Protein AF-A0A6M3IR85-F1 (afdb_monomer)

Solvent-accessible surface area (backbone atoms only — not comparable to full-atom values): 17129 Å² total; per-residue (Å²): 136,86,81,85,74,81,80,77,78,75,73,87,73,83,78,82,83,70,66,69,39,83,74,56,96,82,48,71,86,61,43,73,30,36,31,24,48,46,28,50,51,53,50,52,50,49,52,70,70,40,62,71,34,22,49,59,31,38,28,27,43,43,70,91,71,37,33,31,52,37,66,46,73,52,41,60,48,64,38,68,85,43,72,41,78,75,46,58,94,58,56,89,77,48,56,64,42,23,38,35,35,42,34,34,91,51,72,63,65,86,48,72,64,41,47,71,70,56,42,69,83,36,43,30,36,34,35,38,26,87,88,42,75,38,36,40,32,53,43,74,36,95,89,68,45,32,32,58,37,52,34,46,80,42,79,38,85,87,63,92,63,69,71,68,68,50,56,52,55,52,60,76,62,60,74,80,86,81,78,77,89,82,69,93,69,89,75,77,82,88,78,95,77,90,79,85,82,83,86,80,89,82,83,84,83,86,89,80,90,74,71,76,62,56,60,58,54,52,53,57,52,56,58,53,54,53,54,54,55,60,62,56,71,70,60,73,80,74,94,75,82,77,96,72,80,88,76,78,79,60,78,69,64,58,59,56,55,38,50,77,71,73,48,81,85,78,84,79,80,130

Sequence (270 aa):
MYTYIPISIEENVWSTDVDVVESCGKGPKNVIVLIDPIAREKIDLLMEKYKNKEWLAYLIGEKDNLTIKDIVIPKQETTGASVDKVVFEDYNKINVIGVIHSHHSMGSTFSGVDNEWINQNHNISILVSHNDIKCRVRYKVPCGALFITEGKMKLNISTNFDKELFLKDANEKIKEPTYTNNHIHNYTSYGYGGSWPKPAIISSVKEDADDLSLENQLKSLEDDYTKILNNVSDLTIVDDIVDSENDSIGEEDIDEYLKECGYESMVIGG

Secondary structure (DSSP, 8-state):
-------------------EES--TTS-S-EEEEE-HHHHHHHHHHHHH-TT---EEEEEEETTTTEEEEEE--EEEE-SS-EEEEE-TTGGGTTEEEEEEEESSS-S---HHIIIIIGGG-SEEEEEESS-EEEEEEEE-TTS-EEEEEEEEEE-------HHHHHHHHHHH---------------S-----PPPPPPPPP-PPP---THHHHHHHHHHHHHHHHHHHHHHT----------------THHHHHHHHHTTPPP-----

Nearest PDB structures (foldseek):
  1oi0-assembly4_D  TM=6.785E-01  e=1.011E-04  Archaeoglobus fulgidus
  4f7o-assembly1_A  TM=5.508E-01  e=1.914E-05  Homo sapiens
  8eoi-assembly1_H  TM=6.714E-01  e=3.467E-04  Homo sapiens

pLDDT: mean 76.76, std 19.16, range [29.94, 97.94]

Mean predicted aligned error: 17.31 Å

Structure (mmCIF, N/CA/C/O backbone):
data_AF-A0A6M3IR85-F1
#
_entry.id   AF-A0A6M3IR85-F1
#
loop_
_atom_site.group_PDB
_atom_site.id
_atom_site.type_symbol
_atom_site.label_atom_id
_atom_site.label_alt_id
_atom_site.label_comp_id
_atom_site.label_asym_id
_atom_site.label_entity_id
_atom_site.label_seq_id
_atom_site.pdbx_PDB_ins_code
_atom_site.Cartn_x
_atom_site.Cartn_y
_atom_site.Cartn_z
_atom_site.occupancy
_atom_site.B_iso_or_equiv
_atom_site.auth_seq_id
_atom_site.auth_comp_id
_atom_site.auth_asym_id
_atom_site.auth_atom_id
_atom_site.pdbx_PDB_model_num
ATOM 1 N N . MET A 1 1 ? 12.775 -58.558 -23.740 1.00 48.03 1 MET A N 1
ATOM 2 C CA . MET A 1 1 ? 13.097 -57.219 -24.274 1.00 48.03 1 MET A CA 1
ATOM 3 C C . MET A 1 1 ? 12.100 -56.275 -23.621 1.00 48.03 1 MET A C 1
ATOM 5 O O . MET A 1 1 ? 10.926 -56.369 -23.942 1.00 48.03 1 MET A O 1
ATOM 9 N N . TYR A 1 2 ? 12.507 -55.533 -22.589 1.00 37.47 2 TYR A N 1
ATOM 10 C CA . TYR A 1 2 ? 11.600 -54.638 -21.864 1.00 37.47 2 TYR A CA 1
ATOM 11 C C . TYR A 1 2 ? 11.607 -53.282 -22.559 1.00 37.47 2 TYR A C 1
ATOM 13 O O . TYR A 1 2 ? 12.649 -52.636 -22.650 1.00 37.47 2 TYR A O 1
ATOM 21 N N . THR A 1 3 ? 10.461 -52.893 -23.102 1.00 47.34 3 THR A N 1
ATOM 22 C CA . THR A 1 3 ? 10.253 -51.585 -23.715 1.00 47.34 3 THR A CA 1
ATOM 23 C C . THR A 1 3 ? 10.110 -50.557 -22.601 1.00 47.34 3 THR A C 1
ATOM 25 O O . THR A 1 3 ? 9.155 -50.590 -21.829 1.00 47.34 3 THR A O 1
ATOM 28 N N . TYR A 1 4 ? 11.092 -49.667 -22.497 1.00 47.84 4 TYR A N 1
ATOM 29 C CA . TYR A 1 4 ? 11.027 -48.488 -21.644 1.00 47.84 4 TYR A CA 1
ATOM 30 C C . TY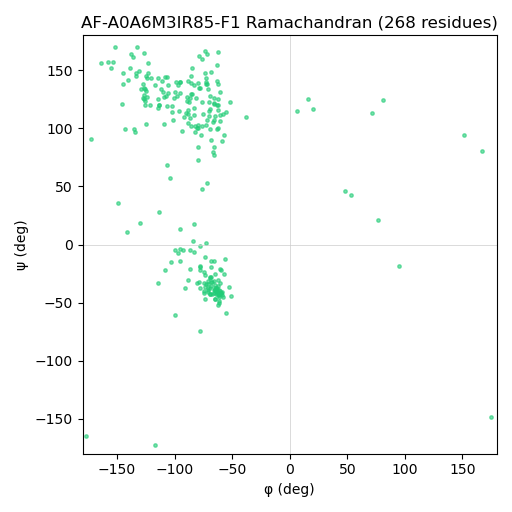R A 1 4 ? 10.008 -47.52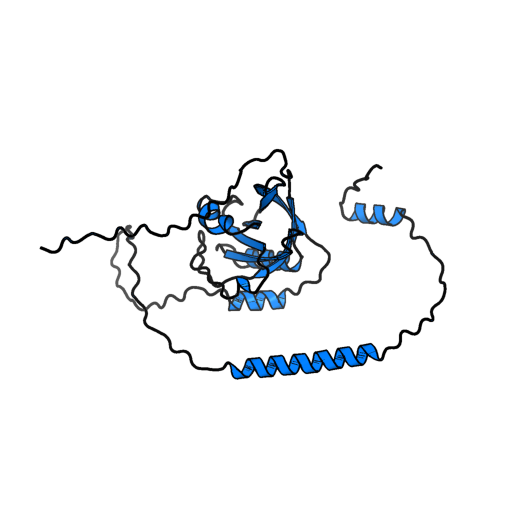1 -22.256 1.00 47.84 4 TYR A C 1
ATOM 32 O O . TYR A 1 4 ? 10.240 -46.990 -23.341 1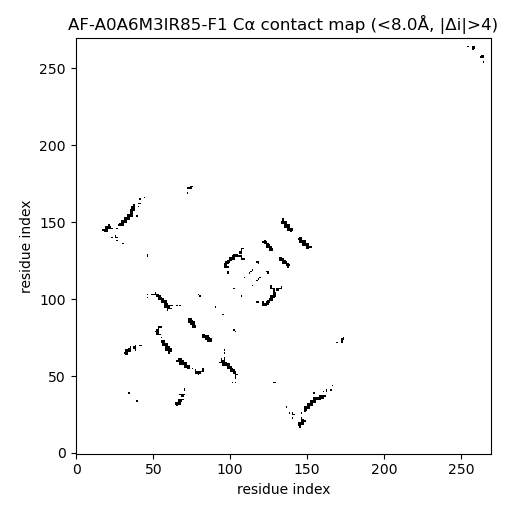.00 47.84 4 TYR A O 1
ATOM 40 N N . ILE A 1 5 ? 8.865 -47.339 -21.597 1.00 56.75 5 ILE A N 1
ATOM 41 C CA . ILE A 1 5 ? 7.894 -46.303 -21.954 1.00 56.75 5 ILE A CA 1
ATOM 42 C C . ILE A 1 5 ? 8.262 -45.082 -21.105 1.00 56.75 5 ILE A C 1
ATOM 44 O O . ILE A 1 5 ? 8.107 -45.149 -19.884 1.00 56.75 5 ILE A O 1
ATOM 48 N N . PRO A 1 6 ? 8.800 -43.997 -21.690 1.00 59.50 6 PRO A N 1
ATOM 49 C CA . PRO A 1 6 ? 9.035 -42.778 -20.937 1.00 59.50 6 PRO A CA 1
ATOM 50 C C . PRO A 1 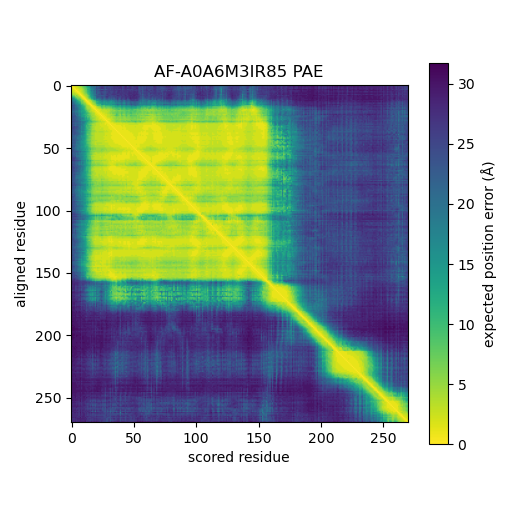6 ? 7.683 -42.245 -20.463 1.00 59.50 6 PRO A C 1
ATOM 52 O O . PRO A 1 6 ? 6.797 -41.962 -21.266 1.00 59.50 6 PRO A O 1
ATOM 55 N N . ILE A 1 7 ? 7.525 -42.140 -19.147 1.00 51.75 7 ILE A N 1
ATOM 56 C CA . ILE A 1 7 ? 6.424 -41.402 -18.538 1.00 51.75 7 ILE A CA 1
ATOM 57 C C . ILE A 1 7 ? 6.673 -39.937 -18.900 1.00 51.75 7 ILE A C 1
ATOM 59 O O . ILE A 1 7 ? 7.606 -39.324 -18.381 1.00 51.75 7 ILE A O 1
ATOM 63 N N . SER A 1 8 ? 5.898 -39.392 -19.840 1.00 58.09 8 SER A N 1
ATOM 64 C CA . SER A 1 8 ? 5.833 -37.949 -20.043 1.00 58.09 8 SER A CA 1
ATOM 65 C C . SER A 1 8 ? 5.212 -37.363 -18.785 1.00 58.09 8 SER A C 1
ATOM 67 O O . SER A 1 8 ? 4.028 -37.561 -18.517 1.00 58.09 8 SER A O 1
ATOM 69 N N . ILE A 1 9 ? 6.034 -36.705 -17.974 1.00 59.69 9 ILE A N 1
ATOM 70 C CA . ILE A 1 9 ? 5.548 -35.857 -16.894 1.00 59.69 9 ILE A CA 1
ATOM 71 C C . ILE A 1 9 ? 4.892 -34.675 -17.605 1.00 59.69 9 ILE A C 1
ATOM 73 O O . ILE A 1 9 ? 5.565 -33.719 -17.975 1.00 59.69 9 ILE A O 1
ATOM 77 N N . GLU A 1 10 ? 3.598 -34.785 -17.900 1.00 58.69 10 GLU A N 1
ATOM 78 C CA . GLU A 1 10 ? 2.782 -33.601 -18.134 1.00 58.69 10 GLU A CA 1
ATOM 79 C C . GLU A 1 10 ? 2.814 -32.843 -16.811 1.00 58.69 10 GLU A C 1
ATOM 81 O O . GLU A 1 10 ? 2.226 -33.260 -15.811 1.00 58.69 10 GLU A O 1
ATOM 86 N N . GLU A 1 11 ? 3.658 -31.815 -16.761 1.00 59.19 11 GLU A N 1
ATOM 87 C CA . GLU A 1 11 ? 3.751 -30.921 -15.623 1.00 59.19 11 GLU A CA 1
ATOM 88 C C . GLU A 1 11 ? 2.332 -30.431 -15.323 1.00 59.19 11 GLU A C 1
ATOM 90 O O . GLU A 1 11 ? 1.651 -29.897 -16.197 1.00 59.19 11 GLU A O 1
ATOM 95 N N . ASN A 1 12 ? 1.859 -30.666 -14.098 1.00 47.34 12 ASN A N 1
ATOM 96 C CA . ASN A 1 12 ? 0.619 -30.090 -13.593 1.00 47.34 12 ASN A CA 1
ATOM 97 C C . ASN A 1 12 ? 0.811 -28.568 -13.492 1.00 47.34 12 ASN A C 1
ATOM 99 O O . ASN A 1 12 ? 1.070 -28.040 -12.410 1.00 47.34 12 ASN A O 1
ATOM 103 N N . VAL A 1 13 ? 0.756 -27.869 -14.625 1.00 54.56 13 VAL A N 1
ATOM 104 C CA . VAL A 1 13 ? 0.836 -26.414 -14.697 1.00 54.56 13 VAL A CA 1
ATOM 105 C C . VAL A 1 13 ? -0.542 -25.881 -14.334 1.00 54.56 13 VAL A C 1
ATOM 107 O O . VAL A 1 13 ? -1.481 -25.929 -15.125 1.00 54.56 13 VAL A O 1
ATOM 110 N N . TRP A 1 14 ? -0.676 -25.397 -13.105 1.00 51.00 14 TRP A N 1
ATOM 111 C CA . TRP A 1 14 ? -1.838 -24.622 -12.699 1.00 51.00 14 TRP A CA 1
ATOM 112 C C . TRP A 1 14 ? -1.676 -23.219 -13.290 1.00 51.00 14 TRP A C 1
ATOM 114 O O . TRP A 1 14 ? -0.889 -22.433 -12.767 1.00 51.00 14 TRP A O 1
ATOM 124 N N . SER A 1 15 ? -2.379 -22.902 -14.385 1.00 55.78 15 SER A N 1
ATOM 125 C CA . SER A 1 15 ? -2.568 -21.505 -14.785 1.00 55.78 15 SER A CA 1
ATOM 126 C C . SER A 1 15 ? -3.824 -20.970 -14.103 1.00 55.78 15 SER A C 1
ATOM 128 O O . SER A 1 15 ? -4.910 -21.544 -14.186 1.00 55.78 15 SER A O 1
ATOM 130 N N . THR A 1 16 ? -3.669 -19.880 -13.360 1.00 54.28 16 THR A N 1
ATOM 131 C CA . THR A 1 16 ? -4.791 -19.091 -12.852 1.00 54.28 16 THR A CA 1
ATOM 132 C C . THR A 1 16 ? -4.844 -17.813 -13.667 1.00 54.28 16 THR A C 1
ATOM 134 O O . THR A 1 16 ? -4.510 -16.739 -13.167 1.00 54.28 16 THR A O 1
ATOM 137 N N . ASP A 1 17 ? -5.201 -17.939 -14.943 1.00 63.53 17 ASP A N 1
ATOM 138 C CA . ASP A 1 17 ? -5.438 -16.776 -15.790 1.00 63.53 17 ASP A CA 1
ATOM 139 C C . ASP A 1 17 ? -6.709 -16.096 -15.287 1.00 63.53 17 ASP A C 1
ATOM 141 O O . ASP A 1 17 ? -7.835 -16.548 -15.501 1.00 63.53 17 ASP A O 1
ATOM 145 N N . VAL A 1 18 ? -6.521 -15.040 -14.504 1.00 73.12 18 VAL A N 1
ATOM 146 C CA . VAL A 1 18 ? -7.622 -14.196 -14.071 1.00 73.12 18 VAL A CA 1
ATOM 147 C C . VAL A 1 18 ? -7.888 -13.210 -15.199 1.00 73.12 18 VAL A C 1
ATOM 149 O O . VAL A 1 18 ? -7.021 -12.399 -15.514 1.00 73.12 18 VAL A O 1
ATOM 152 N N . ASP A 1 19 ? -9.082 -13.258 -15.793 1.00 79.56 19 ASP A N 1
ATOM 153 C CA . ASP A 1 19 ? -9.481 -12.316 -16.843 1.00 79.56 19 ASP A CA 1
ATOM 154 C C . ASP A 1 19 ? -9.526 -10.882 -16.289 1.00 79.56 19 ASP A C 1
ATOM 156 O O . ASP A 1 19 ? -10.486 -10.458 -15.627 1.00 79.56 19 ASP A O 1
ATOM 160 N N . VAL A 1 20 ? -8.459 -10.131 -16.563 1.00 85.44 20 VAL A N 1
ATOM 161 C CA . VAL A 1 20 ? -8.332 -8.710 -16.249 1.00 85.44 20 VAL A CA 1
ATOM 162 C C . VAL A 1 20 ? -8.455 -7.907 -17.540 1.00 85.44 20 VAL A C 1
ATOM 164 O O . VAL A 1 20 ? -7.648 -8.049 -18.455 1.00 85.44 20 VAL A O 1
ATOM 167 N N . VAL A 1 21 ? -9.460 -7.036 -17.612 1.00 89.31 21 VAL A N 1
ATOM 168 C CA . VAL A 1 21 ? -9.667 -6.121 -18.738 1.00 89.31 21 VAL A CA 1
ATOM 169 C C . VAL A 1 21 ? -9.117 -4.733 -18.415 1.00 89.31 21 VAL A C 1
ATOM 171 O O . VAL A 1 21 ? -9.298 -4.212 -17.314 1.00 89.31 21 VAL A O 1
ATOM 174 N N . GLU A 1 22 ? -8.479 -4.097 -19.395 1.00 86.06 22 GLU A N 1
ATOM 175 C CA . GLU A 1 22 ? -7.965 -2.723 -19.264 1.00 86.06 22 GLU A CA 1
ATOM 176 C C . GLU A 1 22 ? -9.061 -1.660 -19.391 1.00 86.06 22 GLU A C 1
ATOM 178 O O . GLU A 1 22 ? -8.872 -0.511 -19.002 1.00 86.06 22 GLU A O 1
ATOM 183 N N . SER A 1 23 ? -10.217 -2.020 -19.954 1.00 87.44 23 SER A N 1
ATOM 184 C CA . SER A 1 23 ? -11.346 -1.109 -20.117 1.00 87.44 23 SER A CA 1
ATOM 185 C C . SER A 1 23 ? -12.676 -1.832 -19.944 1.00 87.44 23 SER A C 1
ATOM 187 O O . SER A 1 23 ? -12.877 -2.948 -20.424 1.00 87.44 23 SER A O 1
ATOM 189 N N . CYS A 1 24 ? -13.610 -1.187 -19.246 1.00 89.75 24 CYS A N 1
ATOM 190 C CA . CYS A 1 24 ? -14.975 -1.673 -19.109 1.00 89.75 24 CYS A CA 1
ATOM 191 C C . CYS A 1 24 ? -15.951 -0.496 -19.061 1.00 89.75 24 CYS A C 1
ATOM 193 O O . CYS A 1 24 ? -15.899 0.320 -18.146 1.00 89.75 24 CYS A O 1
ATOM 195 N N . GLY A 1 25 ? -16.899 -0.436 -20.003 1.00 91.12 25 GLY A N 1
ATOM 196 C CA . GLY A 1 25 ? -17.920 0.623 -20.035 1.00 91.12 25 GLY A CA 1
ATOM 197 C C . GLY A 1 25 ? -18.895 0.601 -18.848 1.00 91.12 25 GLY A C 1
ATOM 198 O O . GLY A 1 25 ? -19.607 1.573 -18.626 1.00 91.12 25 GLY A O 1
ATOM 199 N N . LYS A 1 26 ? -18.926 -0.501 -18.086 1.00 90.31 26 LYS A N 1
ATOM 200 C CA . LYS A 1 26 ? -19.701 -0.643 -16.842 1.00 90.31 26 LYS A CA 1
ATOM 201 C C . LYS A 1 26 ? -18.852 -0.444 -15.582 1.00 90.31 26 LYS A C 1
ATOM 203 O O . LYS A 1 26 ? -19.394 -0.507 -14.482 1.00 90.31 26 LYS A O 1
ATOM 208 N N . GLY A 1 27 ? -17.538 -0.272 -15.729 1.00 89.31 27 GLY A N 1
ATOM 209 C CA . GLY A 1 27 ? -16.642 -0.008 -14.613 1.00 89.31 27 GLY A CA 1
ATOM 210 C C . GLY A 1 27 ? -16.810 1.425 -14.101 1.00 89.31 27 GLY A C 1
ATOM 211 O O . GLY A 1 27 ? -17.111 2.330 -14.887 1.00 89.31 27 GLY A O 1
ATOM 212 N N . PRO A 1 28 ? -16.623 1.665 -12.795 1.00 90.25 28 PRO A N 1
ATOM 213 C CA . PRO A 1 28 ? -16.574 3.023 -12.275 1.00 90.25 28 PRO A CA 1
ATOM 214 C C . PRO A 1 28 ? -15.375 3.765 -12.878 1.00 90.25 28 PRO A C 1
ATOM 216 O O . PRO A 1 28 ? -14.293 3.202 -13.011 1.00 90.25 28 PRO A O 1
ATOM 219 N N . LYS A 1 29 ? -15.551 5.049 -13.217 1.00 87.38 29 LYS A N 1
ATOM 220 C CA . LYS A 1 29 ? -14.451 5.884 -13.741 1.00 87.38 29 LYS A CA 1
ATOM 221 C C . LYS A 1 29 ? -13.370 6.161 -12.698 1.00 87.38 29 LYS A C 1
ATOM 223 O O . LYS A 1 29 ? -12.221 6.366 -13.050 1.00 87.38 29 LYS A O 1
ATOM 228 N N . ASN A 1 30 ? -13.770 6.249 -11.433 1.00 86.31 30 ASN A N 1
ATOM 229 C CA . ASN A 1 30 ? -12.882 6.439 -10.297 1.00 86.31 30 ASN A CA 1
ATOM 230 C C . ASN A 1 30 ? -13.402 5.582 -9.154 1.00 86.31 30 ASN A C 1
ATOM 232 O O . ASN A 1 30 ? -14.613 5.527 -8.931 1.00 86.31 30 ASN A O 1
ATOM 236 N N . VAL A 1 31 ? -12.489 4.977 -8.410 1.00 94.56 31 VAL A N 1
ATOM 237 C CA . VAL A 1 31 ? -12.808 4.246 -7.184 1.00 94.56 31 VAL A CA 1
ATOM 238 C C . VAL A 1 31 ? -12.266 5.041 -6.007 1.00 94.56 31 VAL A C 1
ATOM 240 O O . VAL A 1 31 ? -11.127 5.487 -6.054 1.00 94.56 31 VAL A O 1
ATOM 243 N N . ILE A 1 32 ? -13.072 5.271 -4.972 1.00 95.19 32 ILE A N 1
ATOM 244 C CA . ILE A 1 32 ? -12.594 5.946 -3.761 1.00 95.19 32 ILE A CA 1
ATOM 245 C C . ILE A 1 32 ? -11.967 4.892 -2.853 1.00 95.19 32 ILE A C 1
ATOM 247 O O . ILE A 1 32 ? -12.589 3.869 -2.586 1.00 95.19 32 ILE A O 1
ATOM 251 N N . VAL A 1 33 ? -10.747 5.155 -2.395 1.00 96.81 33 VAL A N 1
ATOM 252 C CA . VAL A 1 33 ? -10.055 4.356 -1.381 1.00 96.81 33 VAL A CA 1
ATOM 253 C C . VAL A 1 33 ? -9.913 5.231 -0.146 1.00 96.81 33 VAL A C 1
ATOM 255 O O . VAL A 1 33 ? -9.327 6.314 -0.216 1.00 96.81 33 VAL A O 1
ATOM 258 N N . LEU A 1 34 ? -10.486 4.797 0.969 1.00 96.44 34 LEU A N 1
ATOM 259 C CA . LEU A 1 34 ? -10.377 5.515 2.234 1.00 96.44 34 LEU A CA 1
ATOM 260 C C . LEU A 1 34 ? -9.087 5.090 2.930 1.00 96.44 34 LEU A C 1
ATOM 262 O O . LEU A 1 34 ? -8.735 3.913 2.911 1.00 96.44 34 LEU A O 1
ATOM 266 N N . ILE A 1 35 ? -8.369 6.035 3.525 1.00 97.06 35 ILE A N 1
ATOM 267 C CA . ILE A 1 35 ? -7.187 5.751 4.337 1.00 97.06 35 ILE A CA 1
ATOM 268 C C . ILE A 1 35 ? -7.340 6.398 5.703 1.00 97.06 35 ILE A C 1
ATOM 270 O O . ILE A 1 35 ? -7.566 7.602 5.793 1.00 97.06 35 ILE A O 1
ATOM 274 N N . ASP A 1 36 ? -7.206 5.609 6.758 1.00 95.69 36 ASP A N 1
ATOM 275 C CA . ASP A 1 36 ? -7.216 6.123 8.116 1.00 95.69 36 ASP A CA 1
ATOM 276 C C . ASP A 1 36 ? -5.942 6.958 8.371 1.00 95.69 36 ASP A C 1
ATOM 278 O O . ASP A 1 36 ? -4.872 6.665 7.819 1.00 95.69 36 ASP A O 1
ATOM 282 N N . PRO A 1 37 ? -6.015 7.992 9.225 1.00 92.88 37 PRO A N 1
ATOM 283 C CA . PRO A 1 37 ? -4.895 8.831 9.641 1.00 92.88 37 PRO A CA 1
ATOM 284 C C . PRO A 1 37 ? -3.729 8.003 10.164 1.00 92.88 37 PRO A C 1
ATOM 286 O O . PRO A 1 37 ? -2.589 8.311 9.843 1.00 92.88 37 PRO A O 1
ATOM 289 N N . ILE A 1 38 ? -4.008 6.898 10.864 1.00 92.50 38 ILE A N 1
ATOM 290 C CA . ILE A 1 38 ? -2.980 5.968 11.334 1.00 92.50 38 ILE A CA 1
ATOM 291 C C . ILE A 1 38 ? -2.119 5.473 10.175 1.00 92.50 38 ILE A C 1
ATOM 293 O O . ILE A 1 38 ? -0.910 5.693 10.151 1.00 92.50 38 ILE A O 1
ATOM 297 N N . ALA A 1 39 ? -2.739 4.842 9.179 1.00 95.88 39 ALA A N 1
ATOM 298 C CA . ALA A 1 39 ? -2.034 4.363 7.999 1.00 95.88 39 ALA A CA 1
ATOM 299 C C . ALA A 1 39 ? -1.319 5.507 7.266 1.00 95.88 39 ALA A C 1
ATOM 301 O O . ALA A 1 39 ? -0.178 5.341 6.831 1.00 95.88 39 ALA A O 1
ATOM 302 N N . ARG A 1 40 ? -1.964 6.676 7.152 1.00 95.75 40 ARG A N 1
ATOM 303 C CA . ARG A 1 40 ? -1.382 7.842 6.481 1.00 95.75 40 ARG A CA 1
ATOM 304 C C . ARG A 1 40 ? -0.103 8.321 7.165 1.00 95.75 40 ARG A C 1
ATOM 306 O O . ARG A 1 40 ? 0.912 8.483 6.494 1.00 95.75 40 ARG A O 1
ATOM 313 N N . GLU A 1 41 ? -0.136 8.511 8.475 1.00 94.31 41 GLU A N 1
ATOM 314 C CA . GLU A 1 41 ? 1.016 8.987 9.232 1.00 94.31 41 GLU A CA 1
ATOM 315 C C . GLU A 1 41 ? 2.166 7.980 9.199 1.00 94.31 41 GLU A C 1
ATOM 317 O O . GLU A 1 41 ? 3.323 8.367 9.044 1.00 94.31 41 GLU A O 1
ATOM 322 N N . LYS A 1 42 ? 1.867 6.676 9.243 1.00 95.19 42 LYS A N 1
ATOM 323 C CA . LYS A 1 42 ? 2.875 5.626 9.052 1.00 95.19 42 LYS A CA 1
ATOM 324 C C . LYS A 1 42 ? 3.584 5.743 7.703 1.00 95.19 42 LYS A C 1
ATOM 326 O O . LYS A 1 42 ? 4.809 5.657 7.651 1.00 95.19 42 LYS A O 1
ATOM 331 N N . ILE A 1 43 ? 2.833 5.972 6.624 1.00 96.19 43 ILE A N 1
ATOM 332 C CA . ILE A 1 43 ? 3.388 6.188 5.279 1.00 96.19 43 ILE A CA 1
ATOM 333 C C . ILE A 1 43 ? 4.280 7.430 5.261 1.00 96.19 43 ILE A C 1
ATOM 335 O O . ILE A 1 43 ? 5.413 7.357 4.784 1.00 96.19 43 ILE A O 1
ATOM 339 N N . ASP A 1 44 ? 3.799 8.548 5.806 1.00 95.12 44 ASP A N 1
ATOM 340 C CA . ASP A 1 44 ? 4.552 9.805 5.838 1.00 95.12 44 ASP A CA 1
ATOM 341 C C . ASP A 1 44 ? 5.871 9.645 6.613 1.00 95.12 44 ASP A C 1
ATOM 343 O O . ASP A 1 44 ? 6.923 10.094 6.153 1.00 95.12 44 ASP A O 1
ATOM 347 N N . LEU A 1 45 ? 5.857 8.910 7.728 1.00 95.69 45 LEU A N 1
ATOM 348 C CA . LEU A 1 45 ? 7.054 8.608 8.517 1.00 95.69 45 LEU A CA 1
ATOM 349 C C . LEU A 1 45 ? 8.055 7.729 7.767 1.00 95.69 45 LEU A C 1
ATOM 351 O O . LEU A 1 45 ? 9.264 7.957 7.861 1.00 95.69 45 LEU A O 1
ATOM 355 N N . LEU A 1 46 ? 7.579 6.741 7.007 1.00 95.06 46 LEU A N 1
ATOM 356 C CA . LEU A 1 46 ? 8.449 5.916 6.169 1.00 95.06 46 LEU A CA 1
ATOM 357 C C . LEU A 1 46 ? 9.093 6.736 5.052 1.00 95.06 46 LEU A C 1
ATOM 359 O O . LEU A 1 46 ? 10.294 6.596 4.816 1.00 95.06 46 LEU A O 1
ATOM 363 N N . MET A 1 47 ? 8.334 7.624 4.407 1.00 94.38 47 MET A N 1
ATOM 364 C CA . MET A 1 47 ? 8.871 8.528 3.388 1.00 94.38 47 MET A CA 1
ATOM 365 C C . MET A 1 47 ? 9.892 9.503 3.981 1.00 94.38 47 MET A C 1
ATOM 367 O O . MET A 1 47 ? 10.969 9.689 3.412 1.00 94.38 47 MET A O 1
ATOM 371 N N . GLU A 1 48 ? 9.623 10.070 5.158 1.00 94.00 48 GLU A N 1
ATOM 372 C CA . GLU A 1 48 ? 10.562 10.957 5.848 1.00 94.00 48 GLU A CA 1
ATOM 373 C C . GLU A 1 48 ? 11.870 10.237 6.213 1.00 94.00 48 GLU A C 1
ATOM 375 O O . GLU A 1 48 ? 12.964 10.782 6.019 1.00 94.00 48 GLU A O 1
ATOM 380 N N . LYS A 1 49 ? 11.771 9.007 6.728 1.00 93.19 49 LYS A N 1
ATOM 381 C CA . LYS A 1 49 ? 12.912 8.217 7.203 1.00 93.19 49 LYS A CA 1
ATOM 382 C C . LYS A 1 49 ? 13.762 7.664 6.058 1.00 93.19 49 LYS A C 1
ATOM 384 O O . LYS A 1 49 ? 14.990 7.765 6.109 1.00 93.19 49 LYS A O 1
ATOM 389 N N . TYR A 1 50 ? 13.140 7.084 5.034 1.00 92.06 50 TYR A N 1
ATOM 390 C CA . TYR A 1 50 ? 13.809 6.336 3.963 1.00 92.06 50 TYR A CA 1
ATOM 391 C C . TYR A 1 50 ? 13.900 7.140 2.664 1.00 92.06 50 TYR A C 1
ATOM 393 O O . TYR A 1 50 ? 13.480 6.706 1.598 1.00 92.06 50 TYR A O 1
ATOM 401 N N . LYS A 1 51 ? 14.525 8.319 2.732 1.00 92.69 51 LYS A N 1
ATOM 402 C CA . LYS A 1 51 ? 14.563 9.282 1.615 1.00 92.69 51 LYS A CA 1
ATOM 403 C C . LYS A 1 51 ? 15.198 8.775 0.319 1.00 92.69 51 LYS A C 1
ATOM 405 O O . LYS A 1 51 ? 14.938 9.366 -0.722 1.00 92.69 51 LYS A O 1
ATOM 410 N N . ASN A 1 52 ? 16.041 7.743 0.398 1.00 91.88 52 ASN A N 1
ATOM 411 C CA . ASN A 1 52 ? 16.853 7.218 -0.707 1.00 91.88 52 ASN A CA 1
ATOM 412 C C . ASN A 1 52 ? 16.731 5.691 -0.868 1.00 91.88 52 ASN A C 1
ATOM 414 O O . ASN A 1 52 ? 17.637 5.064 -1.415 1.00 91.88 52 ASN A O 1
ATOM 418 N N . LYS A 1 53 ? 15.683 5.078 -0.312 1.00 90.12 53 LYS A N 1
ATOM 419 C CA . LYS A 1 53 ? 15.442 3.636 -0.417 1.00 90.12 53 LYS A CA 1
ATOM 420 C C . LYS A 1 53 ? 13.986 3.402 -0.777 1.00 90.12 53 LYS A C 1
ATOM 422 O O . LYS A 1 53 ? 13.119 4.134 -0.305 1.00 90.12 53 LYS A O 1
ATOM 427 N N . GLU A 1 54 ? 13.742 2.376 -1.574 1.00 92.56 54 GLU A N 1
ATOM 428 C CA . GLU A 1 54 ? 12.394 1.851 -1.739 1.00 92.56 54 GLU A CA 1
ATOM 429 C C . GLU A 1 54 ? 12.007 1.021 -0.515 1.00 92.56 54 GLU A C 1
ATOM 431 O O . GLU A 1 54 ? 12.853 0.577 0.271 1.00 92.56 54 GLU A O 1
ATOM 436 N N . TRP A 1 55 ? 10.709 0.845 -0.327 1.00 95.12 55 TRP A N 1
ATOM 437 C CA . TRP A 1 55 ? 10.133 -0.018 0.693 1.00 95.12 55 TRP A CA 1
ATOM 438 C C . TRP A 1 55 ? 8.762 -0.499 0.237 1.00 95.12 55 TRP A C 1
ATOM 440 O O . TRP A 1 55 ? 8.110 0.152 -0.577 1.00 95.12 55 TRP A O 1
ATOM 450 N N . LEU A 1 56 ? 8.322 -1.625 0.789 1.00 95.94 56 LEU A N 1
ATOM 451 C CA . LEU A 1 56 ? 6.999 -2.204 0.583 1.00 95.94 56 LEU A CA 1
ATOM 452 C C . LEU A 1 56 ? 6.300 -2.402 1.928 1.00 95.94 56 LEU A C 1
ATOM 454 O O . LEU A 1 56 ? 6.924 -2.774 2.921 1.00 95.94 56 LEU A O 1
ATOM 458 N N . ALA A 1 57 ? 4.994 -2.185 1.966 1.00 97.06 57 ALA A N 1
ATOM 459 C CA . ALA A 1 57 ? 4.142 -2.552 3.086 1.00 97.06 57 ALA A CA 1
ATOM 460 C C . ALA A 1 57 ? 2.824 -3.147 2.576 1.00 97.06 57 ALA A C 1
ATOM 462 O O . ALA A 1 57 ? 2.352 -2.826 1.485 1.00 97.06 57 ALA A O 1
ATOM 463 N N . TYR A 1 58 ? 2.214 -4.015 3.376 1.00 97.56 58 TYR A N 1
ATOM 464 C CA . TYR A 1 58 ? 0.870 -4.518 3.115 1.00 97.56 58 TYR A CA 1
ATOM 465 C C . TYR A 1 58 ? -0.170 -3.590 3.733 1.00 97.56 58 TYR A C 1
ATOM 467 O O . TYR A 1 58 ? 0.009 -3.086 4.842 1.00 97.56 58 TYR A O 1
ATOM 475 N N . LEU A 1 59 ? -1.265 -3.382 3.006 1.00 97.94 59 LEU A N 1
ATOM 476 C CA . LEU A 1 59 ? -2.399 -2.567 3.428 1.00 97.94 59 LEU A CA 1
ATOM 477 C C . LEU A 1 59 ? -3.375 -3.437 4.215 1.00 97.94 59 LEU A C 1
ATOM 479 O O . LEU A 1 59 ? -3.877 -4.428 3.680 1.00 97.94 59 LEU A O 1
ATOM 483 N N . ILE A 1 60 ? -3.663 -3.054 5.456 1.00 97.62 60 ILE A N 1
ATOM 484 C CA . ILE A 1 60 ? -4.586 -3.754 6.350 1.00 97.62 60 ILE A CA 1
ATOM 485 C C . ILE A 1 60 ? -5.876 -2.958 6.443 1.00 97.62 60 ILE A C 1
ATOM 487 O O . ILE A 1 60 ? -5.847 -1.749 6.677 1.00 97.62 60 ILE A O 1
ATOM 491 N N . GLY A 1 61 ? -7.022 -3.609 6.265 1.00 96.38 61 GLY A N 1
ATOM 492 C CA . GLY A 1 61 ? -8.274 -2.864 6.264 1.00 96.38 61 GLY A CA 1
ATOM 493 C C . GLY A 1 61 ? -9.510 -3.678 5.940 1.00 96.38 61 GLY A C 1
ATOM 494 O O . GLY A 1 61 ? -9.581 -4.852 6.275 1.00 96.38 61 GLY A O 1
ATOM 495 N N . GLU A 1 62 ? -10.498 -3.046 5.316 1.00 94.56 62 GLU A N 1
ATOM 496 C CA . GLU A 1 62 ? -11.763 -3.653 4.899 1.00 94.56 62 GLU A CA 1
ATOM 497 C C . GLU A 1 62 ? -11.866 -3.674 3.376 1.00 94.56 62 GLU A C 1
ATOM 499 O O . GLU A 1 62 ? -11.857 -2.631 2.720 1.00 94.56 62 GLU A O 1
ATOM 504 N N . LYS A 1 63 ? -11.983 -4.876 2.805 1.00 91.38 63 LYS A N 1
ATOM 505 C CA . LYS A 1 63 ? -11.990 -5.068 1.351 1.00 91.38 63 LYS A CA 1
ATOM 506 C C . LYS A 1 63 ? -13.258 -4.527 0.688 1.00 91.38 63 LYS A C 1
ATOM 508 O O . LYS A 1 63 ? -13.165 -3.978 -0.404 1.00 91.38 63 LYS A O 1
ATOM 513 N N . ASP A 1 64 ? -14.409 -4.667 1.339 1.00 89.12 64 ASP A N 1
ATOM 514 C CA . ASP A 1 64 ? -15.706 -4.308 0.750 1.00 89.12 64 ASP A CA 1
ATOM 515 C C . ASP A 1 64 ? -15.881 -2.789 0.617 1.00 89.12 64 ASP A C 1
ATOM 517 O O . ASP A 1 64 ? -16.390 -2.309 -0.394 1.00 89.12 64 ASP A O 1
ATOM 521 N N . ASN A 1 65 ? -15.379 -2.035 1.599 1.00 89.81 65 ASN A N 1
ATOM 522 C CA . ASN A 1 65 ? -15.449 -0.571 1.632 1.00 89.81 65 ASN A CA 1
ATOM 523 C C . ASN A 1 65 ? -14.188 0.114 1.083 1.00 89.81 65 ASN A C 1
ATOM 525 O O . ASN A 1 65 ? -14.151 1.338 0.988 1.00 89.81 65 ASN A O 1
ATOM 529 N N . LEU A 1 66 ? -13.160 -0.665 0.721 1.00 94.69 66 LEU A N 1
ATOM 530 C CA . LEU A 1 66 ? -11.851 -0.168 0.285 1.00 94.69 66 LEU A CA 1
ATOM 531 C C . LEU A 1 66 ? -11.238 0.815 1.297 1.00 94.69 66 LEU A C 1
ATOM 533 O O . LEU A 1 66 ? -10.681 1.849 0.924 1.00 94.69 66 LEU A O 1
ATOM 537 N N . THR A 1 67 ? -11.351 0.475 2.582 1.00 96.06 67 THR A N 1
ATOM 538 C CA . THR A 1 67 ? -10.841 1.281 3.695 1.00 96.06 67 THR A CA 1
ATOM 539 C C . THR A 1 67 ? -9.543 0.686 4.207 1.00 96.06 67 THR A C 1
ATOM 541 O O . THR A 1 67 ? -9.531 -0.444 4.686 1.00 96.06 67 THR A O 1
ATOM 544 N N . ILE A 1 68 ? -8.459 1.447 4.135 1.00 97.50 68 ILE A N 1
ATOM 545 C CA . ILE A 1 68 ? -7.145 1.117 4.683 1.00 97.50 68 ILE A CA 1
ATOM 546 C C . ILE A 1 68 ? -7.098 1.648 6.110 1.00 97.50 68 ILE A C 1
ATOM 548 O O . ILE A 1 68 ? -7.092 2.857 6.313 1.00 97.50 68 ILE A O 1
ATOM 552 N N . LYS A 1 69 ? -7.040 0.749 7.087 1.00 96.31 69 LYS A N 1
ATOM 553 C CA . LYS A 1 69 ? -6.972 1.101 8.511 1.00 96.31 69 LYS A CA 1
ATOM 554 C C . LYS A 1 69 ? -5.539 1.236 9.000 1.00 96.31 69 LYS A C 1
ATOM 556 O O . LYS A 1 69 ? -5.225 2.095 9.818 1.00 96.31 69 LYS A O 1
ATOM 561 N N . ASP A 1 70 ? -4.664 0.376 8.491 1.00 97.06 70 ASP A N 1
ATOM 562 C CA . ASP A 1 70 ? -3.271 0.331 8.905 1.00 97.06 70 ASP A CA 1
ATOM 563 C C . ASP A 1 70 ? -2.355 -0.180 7.779 1.00 97.06 70 ASP A C 1
ATOM 565 O O . ASP A 1 70 ? -2.823 -0.680 6.753 1.00 97.06 70 ASP A O 1
ATOM 569 N N . ILE A 1 71 ? -1.041 -0.078 7.975 1.00 97.56 71 ILE A N 1
ATOM 570 C CA . ILE A 1 71 ? -0.028 -0.744 7.159 1.00 97.56 71 ILE A CA 1
ATOM 571 C C . ILE A 1 71 ? 0.881 -1.617 8.024 1.00 97.56 71 ILE A C 1
ATOM 573 O O . ILE A 1 71 ? 1.191 -1.284 9.170 1.00 97.56 71 ILE A O 1
ATOM 577 N N . VAL A 1 72 ? 1.358 -2.720 7.450 1.00 96.12 72 VAL A N 1
ATOM 578 C CA . VAL A 1 72 ? 2.361 -3.586 8.077 1.00 96.12 72 VAL A CA 1
ATOM 579 C C . VAL A 1 72 ? 3.544 -3.790 7.146 1.00 96.12 72 VAL A C 1
ATOM 581 O O . VAL A 1 72 ? 3.389 -4.054 5.954 1.00 96.12 72 VAL A O 1
ATOM 584 N N . ILE A 1 73 ? 4.743 -3.668 7.701 1.00 95.81 73 ILE A N 1
ATOM 585 C CA . ILE A 1 73 ? 5.985 -3.791 6.946 1.00 95.81 73 ILE A CA 1
ATOM 586 C C . ILE A 1 73 ? 6.491 -5.228 7.099 1.00 95.81 73 ILE A C 1
ATOM 588 O O . ILE A 1 73 ? 6.828 -5.632 8.217 1.00 95.81 73 ILE A O 1
ATOM 592 N N . PRO A 1 74 ? 6.542 -6.017 6.014 1.00 95.56 74 PRO A N 1
ATOM 593 C CA . PRO A 1 74 ? 7.124 -7.350 6.057 1.00 95.56 74 PRO A CA 1
ATOM 594 C C . PRO A 1 74 ? 8.652 -7.286 6.179 1.00 95.56 74 PRO A C 1
ATOM 596 O O . PRO A 1 74 ? 9.270 -6.256 5.879 1.00 95.56 74 PRO A O 1
ATOM 599 N N . LYS A 1 75 ? 9.280 -8.408 6.560 1.00 93.62 75 LYS A N 1
ATOM 600 C CA . LYS A 1 75 ? 10.737 -8.555 6.417 1.00 93.62 75 LYS A CA 1
ATOM 601 C C . LYS A 1 75 ? 11.059 -8.438 4.927 1.00 93.62 75 LYS A C 1
ATOM 603 O O . LYS A 1 75 ? 10.395 -9.075 4.116 1.00 93.62 75 LYS A O 1
ATOM 608 N N . GLN A 1 76 ? 12.036 -7.615 4.572 1.00 93.94 76 GLN A N 1
ATOM 609 C CA . GLN A 1 76 ? 12.402 -7.340 3.183 1.00 93.94 76 GLN A CA 1
ATOM 610 C C . GLN A 1 76 ? 13.844 -6.835 3.109 1.00 93.94 76 GLN A C 1
ATOM 612 O O . GLN A 1 76 ? 14.370 -6.294 4.084 1.00 93.94 76 GLN A O 1
ATOM 617 N N . GLU A 1 77 ? 14.467 -6.983 1.948 1.00 90.94 77 GLU A N 1
ATOM 618 C CA . GLU A 1 77 ? 15.741 -6.356 1.610 1.00 90.94 77 GLU A CA 1
ATOM 619 C C . GLU A 1 77 ? 15.477 -5.272 0.568 1.00 90.94 77 GLU A C 1
ATOM 621 O O . GLU A 1 77 ? 14.837 -5.540 -0.444 1.00 90.94 77 GLU A O 1
ATOM 626 N N . THR A 1 78 ? 15.937 -4.042 0.809 1.00 89.50 78 THR A N 1
ATOM 627 C CA . THR A 1 78 ? 15.653 -2.925 -0.102 1.00 89.50 78 THR A CA 1
ATOM 628 C C . THR A 1 78 ? 16.910 -2.235 -0.592 1.00 89.50 78 THR A C 1
ATOM 630 O O . THR A 1 78 ? 17.909 -2.095 0.125 1.00 89.50 78 THR A O 1
ATOM 633 N N . THR A 1 79 ? 16.848 -1.786 -1.840 1.00 87.94 79 THR A N 1
ATOM 634 C CA . THR A 1 79 ? 17.841 -0.913 -2.460 1.00 87.94 79 THR A CA 1
ATOM 635 C C . THR A 1 79 ? 17.191 0.424 -2.830 1.00 87.94 79 THR A C 1
ATOM 637 O O . THR A 1 79 ? 16.051 0.709 -2.462 1.00 87.94 79 THR A O 1
ATOM 640 N N . GLY A 1 80 ? 17.919 1.287 -3.538 1.00 84.94 80 GLY A N 1
ATOM 641 C CA . GLY A 1 80 ? 17.319 2.490 -4.116 1.00 84.94 80 GLY A CA 1
ATOM 642 C C . GLY A 1 80 ? 16.331 2.197 -5.252 1.00 84.94 80 GLY A C 1
ATOM 643 O O . GLY A 1 80 ? 15.607 3.092 -5.641 1.00 84.94 80 GLY A O 1
ATOM 644 N N . ALA A 1 81 ? 16.297 0.986 -5.809 1.00 85.25 81 ALA A N 1
ATOM 645 C CA . ALA A 1 81 ? 15.499 0.699 -7.006 1.00 85.25 81 ALA A CA 1
ATOM 646 C C . ALA A 1 81 ? 14.818 -0.678 -6.980 1.00 85.25 81 ALA A C 1
ATOM 648 O O . ALA A 1 81 ? 14.390 -1.165 -8.026 1.00 85.25 81 ALA A O 1
ATOM 649 N N . SER A 1 82 ? 14.831 -1.358 -5.831 1.00 85.94 82 SER A N 1
ATOM 650 C CA . SER A 1 82 ? 14.193 -2.660 -5.685 1.00 85.94 82 SER A CA 1
ATOM 651 C C . SER A 1 82 ? 13.807 -2.958 -4.242 1.00 85.94 82 SER A C 1
ATOM 653 O O . SER A 1 82 ? 14.469 -2.525 -3.289 1.00 85.94 82 SER A O 1
ATOM 655 N N . VAL A 1 83 ? 12.766 -3.777 -4.109 1.00 87.81 83 VAL A N 1
ATOM 656 C CA . VAL A 1 83 ? 12.382 -4.462 -2.879 1.00 87.81 83 VAL A CA 1
ATOM 657 C C . VAL A 1 83 ? 12.384 -5.960 -3.155 1.00 87.81 83 VAL A C 1
ATOM 659 O O . VAL A 1 83 ? 11.640 -6.447 -4.001 1.00 87.81 83 VAL A O 1
ATOM 662 N N . ASP A 1 84 ? 13.211 -6.689 -2.418 1.00 88.44 84 ASP A N 1
ATOM 663 C CA . ASP A 1 84 ? 13.486 -8.104 -2.620 1.00 88.44 84 ASP A CA 1
ATOM 664 C C . ASP A 1 84 ? 13.264 -8.904 -1.328 1.00 88.44 84 ASP A C 1
ATOM 666 O O . ASP A 1 84 ? 13.186 -8.360 -0.223 1.00 88.44 84 ASP A O 1
ATOM 670 N N . LYS A 1 85 ? 13.174 -10.234 -1.467 1.00 88.75 85 LYS A N 1
ATOM 671 C CA . LYS A 1 85 ? 13.051 -11.198 -0.354 1.00 88.75 85 LYS A CA 1
ATOM 672 C C . LYS A 1 85 ? 11.978 -10.818 0.675 1.00 88.75 85 LYS A C 1
ATOM 674 O O . LYS A 1 85 ? 12.205 -10.880 1.883 1.00 88.75 85 LYS A O 1
ATOM 679 N N . VAL A 1 86 ? 10.803 -10.436 0.181 1.00 90.12 86 VAL A N 1
ATOM 680 C CA . VAL A 1 86 ? 9.657 -10.097 1.025 1.00 90.12 86 VAL A CA 1
ATOM 681 C C . VAL A 1 86 ? 9.133 -11.362 1.706 1.00 90.12 86 VAL A C 1
ATOM 683 O O . VAL A 1 86 ? 8.657 -12.281 1.043 1.00 90.12 86 VAL A O 1
ATOM 686 N N . VAL A 1 87 ? 9.208 -11.406 3.036 1.00 90.94 87 VAL A N 1
ATOM 687 C CA . VAL A 1 87 ? 8.729 -12.522 3.860 1.00 90.94 87 VAL A CA 1
ATOM 688 C C . VAL A 1 87 ? 7.758 -12.000 4.911 1.00 90.94 87 VAL A C 1
ATOM 690 O O . VAL A 1 87 ? 8.091 -11.128 5.720 1.00 90.94 87 VAL A O 1
ATOM 693 N N . PHE A 1 88 ? 6.550 -12.563 4.911 1.00 92.38 88 PHE A N 1
ATOM 694 C CA . PHE A 1 88 ? 5.509 -12.222 5.870 1.00 92.38 88 PHE A CA 1
ATOM 695 C C . PHE A 1 88 ? 4.699 -13.452 6.276 1.00 92.38 88 PHE A C 1
ATOM 697 O O . PHE A 1 88 ? 3.811 -13.900 5.557 1.00 92.38 88 PHE A O 1
ATOM 704 N N . GLU A 1 89 ? 5.036 -14.009 7.436 1.00 91.31 89 GLU A N 1
ATOM 705 C CA . GLU A 1 89 ? 4.476 -15.272 7.937 1.00 91.31 89 GLU A CA 1
ATOM 706 C C . GLU A 1 89 ? 2.988 -15.148 8.313 1.00 91.31 89 GLU A C 1
ATOM 708 O O . GLU A 1 89 ? 2.223 -16.102 8.179 1.00 91.31 89 GLU A O 1
ATOM 713 N N . ASP A 1 90 ? 2.548 -13.948 8.696 1.00 90.19 90 ASP A N 1
ATOM 714 C CA . ASP A 1 90 ? 1.180 -13.682 9.147 1.00 90.19 90 ASP A CA 1
ATOM 715 C C . ASP A 1 90 ? 0.255 -13.163 8.037 1.00 90.19 90 ASP A C 1
ATOM 717 O O . ASP A 1 90 ? -0.850 -12.706 8.323 1.00 90.19 90 ASP A O 1
ATOM 721 N N . TYR A 1 91 ? 0.662 -13.262 6.764 1.00 88.00 91 TYR A N 1
ATOM 722 C CA . TYR A 1 91 ? -0.102 -12.734 5.625 1.00 88.00 91 TYR A CA 1
ATOM 723 C C . TYR A 1 91 ? -1.564 -13.196 5.619 1.00 88.00 91 TYR A C 1
ATOM 725 O O . TYR A 1 91 ? -2.473 -12.393 5.439 1.00 88.00 91 TYR A O 1
ATOM 733 N N . ASN A 1 92 ? -1.794 -14.485 5.880 1.00 88.38 92 ASN A N 1
ATOM 734 C CA . ASN A 1 92 ? -3.135 -15.075 5.891 1.00 88.38 92 ASN A CA 1
ATOM 735 C C . ASN A 1 92 ? -3.890 -14.873 7.216 1.00 88.38 92 ASN A C 1
ATOM 737 O O . ASN A 1 92 ? -5.052 -15.260 7.314 1.00 88.38 92 ASN A O 1
ATOM 741 N N . LYS A 1 93 ? -3.236 -14.326 8.248 1.00 91.69 93 LYS A N 1
ATOM 742 C CA . LYS A 1 93 ? -3.823 -14.132 9.585 1.00 91.69 93 LYS A CA 1
ATOM 743 C C . LYS A 1 93 ? -4.396 -12.732 9.782 1.00 91.69 93 LYS A C 1
ATOM 745 O O . LYS A 1 93 ? -5.135 -12.509 10.735 1.00 91.69 93 LYS A O 1
ATOM 750 N N . ILE A 1 94 ? -4.060 -11.797 8.899 1.00 92.50 94 ILE A N 1
ATOM 751 C CA . ILE A 1 94 ? -4.534 -10.416 8.956 1.00 92.50 94 ILE A CA 1
ATOM 752 C C . ILE A 1 94 ? -5.248 -10.050 7.659 1.00 92.50 94 ILE A C 1
ATOM 754 O O . ILE A 1 94 ? -5.011 -10.647 6.610 1.00 92.50 94 ILE A O 1
ATOM 758 N N . ASN A 1 95 ? -6.136 -9.059 7.720 1.00 95.00 95 ASN A N 1
ATOM 759 C CA . ASN A 1 95 ? -6.951 -8.680 6.571 1.00 95.00 95 ASN A CA 1
ATOM 760 C C . ASN A 1 95 ? -6.159 -7.811 5.580 1.00 95.00 95 ASN A C 1
ATOM 762 O O . ASN A 1 95 ? -6.361 -6.596 5.507 1.00 95.00 95 ASN A O 1
ATOM 766 N N . VAL A 1 96 ? -5.226 -8.429 4.848 1.00 96.25 96 VAL A N 1
ATOM 767 C CA . VAL A 1 96 ? -4.472 -7.766 3.779 1.00 96.25 96 VAL A CA 1
ATOM 768 C C . VAL A 1 96 ? -5.402 -7.491 2.601 1.00 96.25 96 VAL A C 1
ATOM 770 O O . VAL A 1 96 ? -5.882 -8.405 1.929 1.00 96.25 96 VAL A O 1
ATOM 773 N N . ILE A 1 97 ? -5.630 -6.213 2.317 1.00 96.19 97 ILE A N 1
ATOM 774 C CA . ILE A 1 97 ? -6.493 -5.763 1.215 1.00 96.19 97 ILE A CA 1
ATOM 775 C C . ILE A 1 97 ? -5.696 -5.272 0.006 1.00 96.19 97 ILE A C 1
ATOM 777 O O . ILE A 1 97 ? -6.236 -5.167 -1.099 1.00 96.19 97 ILE A O 1
ATOM 781 N N . GLY A 1 98 ? -4.403 -5.012 0.194 1.00 96.88 98 GLY A N 1
ATOM 782 C CA . GLY A 1 98 ? -3.537 -4.551 -0.873 1.00 96.88 98 GLY A CA 1
ATOM 783 C C . GLY A 1 98 ? -2.081 -4.379 -0.475 1.00 96.88 98 GLY A C 1
ATOM 784 O O . GLY A 1 98 ? -1.640 -4.856 0.570 1.00 96.88 98 GLY A O 1
ATOM 785 N N . VAL A 1 99 ? -1.353 -3.667 -1.323 1.00 97.31 99 VAL A N 1
ATOM 786 C CA . VAL A 1 99 ? 0.070 -3.381 -1.171 1.00 97.31 99 VAL A CA 1
ATOM 787 C C . VAL A 1 99 ? 0.342 -1.909 -1.439 1.00 97.31 99 VAL A C 1
ATOM 789 O O . VAL A 1 99 ? -0.333 -1.268 -2.248 1.00 97.31 99 VAL A O 1
ATOM 792 N N . ILE A 1 100 ? 1.335 -1.373 -0.747 1.00 97.44 100 ILE A N 1
ATOM 793 C CA . ILE A 1 100 ? 1.919 -0.070 -1.021 1.00 97.44 100 ILE A CA 1
ATOM 794 C C . ILE A 1 100 ? 3.428 -0.220 -1.146 1.00 97.44 100 ILE A C 1
ATOM 796 O O . ILE A 1 100 ? 4.049 -0.914 -0.343 1.00 97.44 100 ILE A O 1
ATOM 800 N N . HIS A 1 101 ? 4.026 0.452 -2.120 1.00 95.88 101 HIS A N 1
ATOM 801 C CA . HIS A 1 101 ? 5.475 0.587 -2.200 1.00 95.88 101 HIS A CA 1
ATOM 802 C C . HIS A 1 101 ? 5.885 2.012 -2.537 1.00 95.88 101 HIS A C 1
ATOM 804 O O . HIS A 1 101 ? 5.069 2.821 -2.992 1.00 95.88 101 HIS A O 1
ATOM 810 N N . SER A 1 102 ? 7.144 2.335 -2.259 1.00 95.62 102 SER A N 1
ATOM 811 C CA . SER A 1 102 ? 7.681 3.672 -2.467 1.00 95.62 102 SER A CA 1
ATOM 812 C C . SER A 1 102 ? 8.646 3.761 -3.634 1.00 95.62 102 SER A C 1
ATOM 814 O O . SER A 1 102 ? 9.468 2.879 -3.859 1.00 95.62 102 SER A O 1
ATOM 816 N N . HIS A 1 103 ? 8.588 4.898 -4.318 1.00 93.81 103 HIS A N 1
ATOM 817 C CA . HIS A 1 103 ? 9.665 5.410 -5.146 1.00 93.81 103 HIS A CA 1
ATOM 818 C C . HIS A 1 103 ? 10.287 6.603 -4.436 1.00 93.81 103 HIS A C 1
ATOM 820 O O . HIS A 1 103 ? 9.599 7.551 -4.060 1.00 93.81 103 HIS A O 1
ATOM 826 N N . HIS A 1 104 ? 11.603 6.590 -4.274 1.00 85.38 104 HIS A N 1
ATOM 827 C CA . HIS A 1 104 ? 12.281 7.699 -3.619 1.00 85.38 104 HIS A CA 1
ATOM 828 C C . HIS A 1 104 ? 12.428 8.901 -4.579 1.00 85.38 104 HIS A C 1
ATOM 830 O O . HIS A 1 104 ? 11.691 9.877 -4.474 1.00 85.38 104 HIS A O 1
ATOM 836 N N . SER A 1 105 ? 13.335 8.842 -5.561 1.00 80.69 105 SER A N 1
ATOM 837 C CA . SER A 1 105 ? 13.587 9.934 -6.515 1.00 80.69 105 SER A CA 1
ATOM 838 C C . SER A 1 105 ? 12.856 9.765 -7.842 1.00 80.69 105 SER A C 1
ATOM 840 O O . SER A 1 105 ? 12.923 10.648 -8.695 1.00 80.69 105 SER A O 1
ATOM 842 N N . MET A 1 106 ? 12.210 8.618 -8.050 1.00 77.69 106 MET A N 1
ATOM 843 C CA . MET A 1 106 ? 11.458 8.342 -9.268 1.00 77.69 106 MET A CA 1
ATOM 844 C C . MET A 1 106 ? 10.043 8.907 -9.159 1.00 77.69 106 MET A C 1
ATOM 846 O O . MET A 1 106 ? 9.484 9.045 -8.072 1.00 77.69 106 MET A O 1
ATOM 850 N N . GLY A 1 107 ? 9.461 9.249 -10.308 1.00 85.00 107 GLY A N 1
ATOM 851 C CA . GLY A 1 107 ? 8.062 9.654 -10.362 1.00 85.00 107 GLY A CA 1
ATOM 852 C C . GLY A 1 107 ? 7.124 8.529 -9.912 1.00 85.00 107 GLY A C 1
ATOM 853 O O . GLY A 1 107 ? 7.486 7.353 -9.873 1.00 85.00 107 GLY A O 1
ATOM 854 N N . SER A 1 108 ? 5.877 8.889 -9.646 1.00 82.25 108 SER A N 1
ATOM 855 C CA . SER A 1 108 ? 4.799 8.001 -9.204 1.00 82.25 108 SER A CA 1
ATOM 856 C C . SER A 1 108 ? 4.223 7.141 -10.343 1.00 82.25 108 SER A C 1
ATOM 858 O O . SER A 1 108 ? 3.015 7.096 -10.555 1.00 82.25 108 SER A O 1
ATOM 860 N N . THR A 1 109 ? 5.046 6.487 -11.165 1.00 90.06 109 THR A N 1
ATOM 861 C CA . THR A 1 109 ? 4.554 5.627 -12.262 1.00 90.06 109 THR A CA 1
ATOM 862 C C . THR A 1 109 ? 4.926 4.176 -12.019 1.00 90.06 109 THR A C 1
ATOM 864 O O . THR A 1 109 ? 6.101 3.876 -11.875 1.00 90.06 109 THR A O 1
ATOM 867 N N . PHE A 1 110 ? 3.927 3.291 -12.028 1.00 88.19 110 PHE A N 1
ATOM 868 C CA . PHE A 1 110 ? 4.132 1.852 -11.879 1.00 88.19 110 PHE A CA 1
ATOM 869 C C . PHE A 1 110 ? 4.982 1.289 -13.020 1.00 88.19 110 PHE A C 1
ATOM 871 O O . PHE A 1 110 ? 4.630 1.446 -14.196 1.00 88.19 110 PHE A O 1
ATOM 878 N N . SER A 1 111 ? 6.070 0.610 -12.667 1.00 86.69 111 SER A N 1
ATOM 879 C CA . SER A 1 111 ? 6.947 -0.072 -13.612 1.00 86.69 111 SER A CA 1
ATOM 880 C C . SER A 1 111 ? 6.304 -1.361 -14.153 1.00 86.69 111 SER A C 1
ATOM 882 O O . SER A 1 111 ? 5.292 -1.846 -13.639 1.00 86.69 111 SER A O 1
ATOM 884 N N . GLY A 1 112 ? 6.875 -1.936 -15.216 1.00 86.38 112 GLY A N 1
ATOM 885 C CA . GLY A 1 112 ? 6.464 -3.263 -15.695 1.00 86.38 112 GLY A CA 1
ATOM 886 C C . GLY A 1 112 ? 6.690 -4.351 -14.639 1.00 86.38 112 GLY A C 1
ATOM 887 O O . GLY A 1 112 ? 5.818 -5.190 -14.438 1.00 86.38 112 GLY A O 1
ATOM 888 N N . VAL A 1 113 ? 7.806 -4.258 -13.909 1.00 83.56 113 VAL A N 1
ATOM 889 C CA . VAL A 1 113 ? 8.164 -5.166 -12.810 1.00 83.56 113 VAL A CA 1
ATOM 890 C C . VAL A 1 113 ? 7.155 -5.047 -11.668 1.00 83.56 113 VAL A C 1
ATOM 892 O O . VAL A 1 113 ? 6.707 -6.063 -11.145 1.00 83.56 113 VAL A O 1
ATOM 895 N N . ASP A 1 114 ? 6.708 -3.832 -11.342 1.00 84.25 114 ASP A N 1
ATOM 896 C CA . ASP A 1 114 ? 5.679 -3.626 -10.319 1.00 84.25 114 ASP A CA 1
ATOM 897 C C . ASP A 1 114 ? 4.391 -4.343 -10.716 1.00 84.25 114 ASP A C 1
ATOM 899 O O . ASP A 1 114 ? 3.749 -4.979 -9.888 1.00 84.25 114 ASP A O 1
ATOM 903 N N . ASN A 1 115 ? 4.000 -4.259 -11.991 1.00 84.94 115 ASN A N 1
ATOM 904 C CA . ASN A 1 115 ? 2.782 -4.908 -12.467 1.00 84.94 115 ASN A CA 1
ATOM 905 C C . ASN A 1 115 ? 2.895 -6.432 -12.429 1.00 84.94 115 ASN A C 1
ATOM 907 O O . ASN A 1 115 ? 1.950 -7.095 -12.005 1.00 84.94 115 ASN A O 1
ATOM 911 N N . GLU A 1 116 ? 4.045 -6.959 -12.838 1.00 83.31 116 GLU A N 1
ATOM 912 C CA . GLU A 1 116 ? 4.295 -8.394 -12.919 1.00 83.31 116 GLU A CA 1
ATOM 913 C C . GLU A 1 116 ? 4.515 -9.038 -11.549 1.00 83.31 116 GLU A C 1
ATOM 915 O O . GLU A 1 116 ? 4.103 -10.167 -11.359 1.00 83.31 116 GLU A O 1
ATOM 920 N N . TRP A 1 11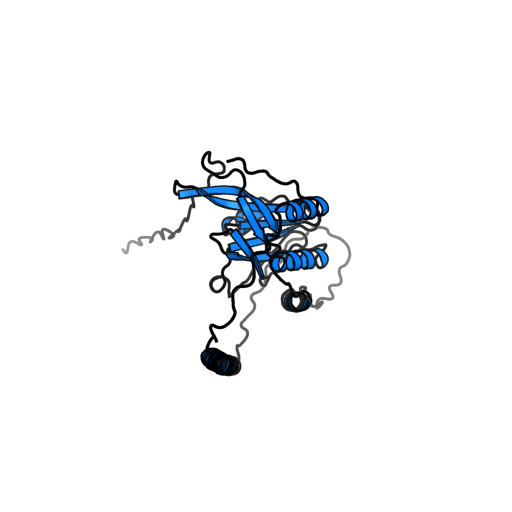7 ? 5.109 -8.365 -10.566 1.00 81.56 117 TRP A N 1
ATOM 921 C CA . TRP A 1 117 ? 5.506 -9.032 -9.314 1.00 81.56 117 TRP A CA 1
ATOM 922 C C . TRP A 1 117 ? 4.744 -8.543 -8.087 1.00 81.56 117 TRP A C 1
ATOM 924 O O . TRP A 1 117 ? 4.453 -9.334 -7.190 1.00 81.56 117 TRP A O 1
ATOM 934 N N . ILE A 1 118 ? 4.371 -7.263 -8.062 1.00 83.94 118 ILE A N 1
ATOM 935 C CA . ILE A 1 118 ? 3.744 -6.627 -6.900 1.00 83.94 118 ILE A CA 1
ATOM 936 C C . ILE A 1 118 ? 2.227 -6.552 -7.115 1.00 83.94 118 ILE A C 1
ATOM 938 O O . ILE A 1 118 ? 1.447 -7.163 -6.390 1.00 83.94 118 ILE A O 1
ATOM 942 N N . ASN A 1 119 ? 1.779 -5.863 -8.162 1.00 85.62 119 ASN A N 1
ATOM 943 C CA . ASN A 1 119 ? 0.374 -5.495 -8.342 1.00 85.62 119 ASN A CA 1
ATOM 944 C C . ASN A 1 119 ? -0.522 -6.665 -8.762 1.00 85.62 119 ASN A C 1
ATOM 946 O O . ASN A 1 119 ? -1.733 -6.619 -8.536 1.00 85.62 119 ASN A O 1
ATOM 950 N N . GLN A 1 120 ? 0.024 -7.719 -9.376 1.00 83.75 120 GLN A N 1
ATOM 951 C CA . GLN A 1 120 ? -0.799 -8.840 -9.838 1.00 83.75 120 GLN A CA 1
ATOM 952 C C . GLN A 1 120 ? -1.471 -9.617 -8.691 1.00 83.75 120 GLN A C 1
ATOM 954 O O . GLN A 1 120 ? -2.567 -10.155 -8.876 1.00 83.75 120 GLN A O 1
ATOM 959 N N . ASN A 1 121 ? -0.893 -9.582 -7.490 1.00 85.88 121 ASN A N 1
ATOM 960 C CA . ASN A 1 121 ? -1.354 -10.366 -6.343 1.00 85.88 121 ASN A CA 1
ATOM 961 C C . ASN A 1 121 ? -2.348 -9.621 -5.439 1.00 85.88 121 ASN A C 1
ATOM 963 O O . ASN A 1 121 ? -2.900 -10.204 -4.506 1.00 85.88 121 ASN A O 1
ATOM 967 N N . HIS A 1 122 ? -2.614 -8.344 -5.721 1.00 91.06 122 HIS A N 1
ATOM 968 C CA . HIS A 1 122 ? -3.386 -7.473 -4.843 1.00 91.06 122 HIS A CA 1
ATOM 969 C C . HIS A 1 122 ? -4.489 -6.726 -5.597 1.00 91.06 122 HIS A C 1
ATOM 971 O O . HIS A 1 122 ? -4.373 -6.419 -6.783 1.00 91.06 122 HIS A O 1
ATOM 977 N N . ASN A 1 123 ? -5.593 -6.434 -4.899 1.00 92.56 123 ASN A N 1
ATOM 978 C CA . ASN A 1 123 ? -6.691 -5.659 -5.485 1.00 92.56 123 ASN A CA 1
ATOM 979 C C . ASN A 1 123 ? -6.480 -4.153 -5.344 1.00 92.56 123 ASN A C 1
ATOM 981 O O . ASN A 1 123 ? -7.081 -3.394 -6.093 1.00 92.56 123 ASN A O 1
ATOM 985 N N . ILE A 1 124 ? -5.649 -3.723 -4.399 1.00 96.12 124 ILE A N 1
ATOM 986 C CA . ILE A 1 124 ? -5.264 -2.327 -4.220 1.00 96.12 124 ILE A CA 1
ATOM 987 C C . ILE A 1 124 ? -3.742 -2.272 -4.285 1.00 96.12 124 ILE A C 1
ATOM 989 O O . ILE A 1 124 ? -3.067 -2.991 -3.548 1.00 96.12 124 ILE A O 1
ATOM 993 N N . SER A 1 125 ? -3.230 -1.408 -5.152 1.00 97.00 125 SER A N 1
ATOM 994 C CA . SER A 1 125 ? -1.808 -1.108 -5.281 1.00 97.00 125 SER A CA 1
ATOM 995 C C . SER A 1 125 ? -1.612 0.390 -5.154 1.00 97.00 125 SER A C 1
ATOM 997 O O . SER A 1 125 ? -2.161 1.160 -5.946 1.00 97.00 125 SER A O 1
ATOM 999 N N . ILE A 1 126 ? -0.837 0.813 -4.163 1.00 97.25 126 ILE A N 1
ATOM 1000 C CA . ILE A 1 126 ? -0.488 2.217 -3.957 1.00 97.25 126 ILE A CA 1
ATOM 1001 C C . ILE A 1 126 ? 0.998 2.396 -4.234 1.00 97.25 126 ILE A C 1
ATOM 1003 O O . ILE A 1 126 ? 1.830 1.633 -3.761 1.00 97.25 126 ILE A O 1
ATOM 1007 N N . LEU A 1 127 ? 1.319 3.434 -4.989 1.00 96.56 127 LEU A N 1
ATOM 1008 C CA . LEU A 1 127 ? 2.675 3.890 -5.206 1.00 96.56 127 LEU A CA 1
ATOM 1009 C C . LEU A 1 127 ? 2.821 5.270 -4.581 1.00 96.56 127 LEU A C 1
ATOM 1011 O O . LEU A 1 127 ? 2.148 6.212 -5.003 1.00 96.56 127 LEU A O 1
ATOM 1015 N N . VAL A 1 128 ? 3.697 5.391 -3.591 1.00 96.31 128 VAL A N 1
ATOM 1016 C CA . VAL A 1 128 ? 4.018 6.667 -2.944 1.00 96.31 128 VAL A CA 1
ATOM 1017 C C . VAL A 1 128 ? 5.390 7.157 -3.385 1.00 96.31 128 VAL A C 1
ATOM 1019 O O . VAL A 1 128 ? 6.349 6.400 -3.473 1.00 96.31 128 VAL A O 1
ATOM 1022 N N . SER A 1 129 ? 5.498 8.446 -3.658 1.00 95.44 129 SER A N 1
ATOM 1023 C CA . SER A 1 129 ? 6.765 9.136 -3.876 1.00 95.44 129 SER A CA 1
ATOM 1024 C C . SER A 1 129 ? 6.791 10.427 -3.070 1.00 95.44 129 SER A C 1
ATOM 1026 O O . SER A 1 129 ? 5.758 10.854 -2.556 1.00 95.44 129 SER A O 1
ATOM 1028 N N . HIS A 1 130 ? 7.947 11.089 -2.976 1.00 91.88 130 HIS A N 1
ATOM 1029 C CA . HIS A 1 130 ? 8.038 12.377 -2.265 1.00 91.88 130 HIS A CA 1
ATOM 1030 C C . HIS A 1 130 ? 7.153 13.474 -2.868 1.00 91.88 130 HIS A C 1
ATOM 1032 O O . HIS A 1 130 ? 6.843 14.447 -2.189 1.00 91.88 130 HIS A O 1
ATOM 1038 N N . ASN A 1 131 ? 6.762 13.330 -4.135 1.00 91.25 131 ASN A N 1
ATOM 1039 C CA . ASN A 1 131 ? 6.032 14.364 -4.866 1.00 91.25 131 ASN A CA 1
ATOM 1040 C C . ASN A 1 131 ? 4.563 14.019 -5.107 1.00 91.25 131 ASN A C 1
ATOM 1042 O O . ASN A 1 131 ? 3.780 14.910 -5.418 1.00 91.25 131 ASN A O 1
ATOM 1046 N N . ASP A 1 132 ? 4.204 12.737 -5.058 1.00 94.56 132 ASP A N 1
ATOM 1047 C CA . ASP A 1 132 ? 2.907 12.274 -5.539 1.00 94.56 132 ASP A CA 1
ATOM 1048 C C . ASP A 1 132 ? 2.569 10.868 -5.029 1.00 94.56 132 ASP A C 1
ATOM 1050 O O . ASP A 1 132 ? 3.463 10.069 -4.732 1.00 94.56 132 ASP A O 1
ATOM 1054 N N . ILE A 1 133 ? 1.273 10.558 -4.981 1.00 95.19 133 ILE A N 1
ATOM 1055 C CA . ILE A 1 133 ? 0.721 9.255 -4.612 1.00 95.19 133 ILE A CA 1
ATOM 1056 C C . ILE A 1 133 ? -0.236 8.805 -5.707 1.00 95.19 133 ILE A C 1
ATOM 1058 O O . ILE A 1 133 ? -1.208 9.492 -6.013 1.00 95.19 133 ILE A O 1
ATOM 1062 N N . LYS A 1 134 ? -0.015 7.602 -6.237 1.00 96.06 134 LYS A N 1
ATOM 1063 C CA . LYS A 1 134 ? -0.946 6.956 -7.164 1.00 96.06 134 LYS A CA 1
ATOM 1064 C C . LYS A 1 134 ? -1.544 5.707 -6.566 1.00 96.06 134 LYS A C 1
ATOM 1066 O O . LYS A 1 134 ? -0.871 4.935 -5.894 1.00 96.06 134 LYS A O 1
ATOM 1071 N N . CYS A 1 135 ? -2.812 5.481 -6.872 1.00 96.19 135 CYS A N 1
ATOM 1072 C CA . CYS A 1 135 ? -3.534 4.295 -6.453 1.00 96.19 135 CYS A CA 1
ATOM 1073 C C . CYS A 1 135 ? -4.140 3.614 -7.680 1.00 96.19 135 CYS A C 1
ATOM 1075 O O . CYS A 1 135 ? -4.745 4.257 -8.538 1.00 96.19 135 CYS A O 1
ATOM 1077 N N . ARG A 1 136 ? -3.978 2.298 -7.764 1.00 95.00 136 ARG A N 1
ATOM 1078 C CA . ARG A 1 136 ? -4.664 1.431 -8.719 1.00 95.00 136 ARG A CA 1
ATOM 1079 C C . ARG A 1 136 ? -5.528 0.450 -7.956 1.00 95.00 136 ARG A C 1
ATOM 1081 O O . ARG A 1 136 ? -5.091 -0.131 -6.964 1.00 95.00 136 ARG A O 1
ATOM 1088 N N . VAL A 1 137 ? -6.742 0.252 -8.453 1.00 95.25 137 VAL A N 1
ATOM 1089 C CA . VAL A 1 137 ? -7.702 -0.684 -7.878 1.00 95.25 137 VAL A CA 1
ATOM 1090 C C . VAL A 1 137 ? -8.158 -1.662 -8.948 1.00 95.25 137 VAL A C 1
ATOM 1092 O O . VAL A 1 137 ? -8.548 -1.268 -10.048 1.00 95.25 137 VAL A O 1
ATOM 1095 N N . ARG A 1 138 ? -8.135 -2.947 -8.607 1.00 93.75 138 ARG A N 1
ATOM 1096 C CA . ARG A 1 138 ? -8.768 -4.019 -9.362 1.00 93.75 138 ARG A CA 1
ATOM 1097 C C . ARG A 1 138 ? -10.206 -4.160 -8.885 1.00 93.75 138 ARG A C 1
ATOM 1099 O O . ARG A 1 138 ? -10.480 -4.686 -7.809 1.00 93.75 138 ARG A O 1
ATOM 1106 N N . TYR A 1 139 ? -11.125 -3.670 -9.699 1.00 91.50 139 TYR A N 1
ATOM 1107 C CA . TYR A 1 139 ? -12.547 -3.656 -9.412 1.00 91.50 139 TYR A CA 1
ATOM 1108 C C . TYR A 1 139 ? -13.250 -4.814 -10.122 1.00 91.50 139 TYR A C 1
ATOM 1110 O O . TYR A 1 139 ? -13.073 -5.016 -11.324 1.00 91.50 139 TYR A O 1
ATOM 1118 N N . LYS A 1 140 ? -14.075 -5.572 -9.394 1.00 91.62 140 LYS A N 1
ATOM 1119 C CA . LYS A 1 140 ? -14.899 -6.631 -9.985 1.00 91.62 140 LYS A CA 1
ATOM 1120 C C . LYS A 1 140 ? -16.175 -6.029 -10.557 1.00 91.62 140 LYS A C 1
ATOM 1122 O O . LYS A 1 140 ? -17.034 -5.563 -9.814 1.00 91.62 140 LYS A O 1
ATOM 1127 N N . VAL A 1 141 ? -16.303 -6.038 -11.880 1.00 90.56 141 VAL A N 1
ATOM 1128 C CA . VAL A 1 141 ? -17.495 -5.512 -12.560 1.00 90.56 141 VAL A CA 1
ATOM 1129 C C . VAL A 1 141 ? -18.656 -6.516 -12.501 1.00 90.56 141 VAL A C 1
ATOM 1131 O O . VAL A 1 141 ? -18.422 -7.707 -12.285 1.00 90.56 141 VAL A O 1
ATOM 1134 N N . PRO A 1 142 ? -19.918 -6.093 -12.732 1.00 89.94 142 PRO A N 1
ATOM 1135 C CA . PRO A 1 142 ? -21.086 -6.970 -12.579 1.00 89.94 142 PRO A CA 1
ATOM 1136 C C . PRO A 1 142 ? -21.070 -8.252 -13.423 1.00 89.94 142 PRO A C 1
ATOM 1138 O O . PRO A 1 142 ? -21.700 -9.234 -13.049 1.00 89.94 142 PRO A O 1
ATOM 1141 N N . CYS A 1 143 ? -20.357 -8.269 -14.556 1.00 88.00 143 CYS A N 1
ATOM 1142 C CA . CYS A 1 143 ? -20.198 -9.477 -15.375 1.00 88.00 143 CYS A CA 1
ATOM 1143 C C . CYS A 1 143 ? -19.174 -10.480 -14.816 1.00 88.00 143 CYS A C 1
ATOM 1145 O O . CYS A 1 143 ? -18.978 -11.532 -15.413 1.00 88.00 143 CYS A O 1
ATOM 1147 N N . GLY A 1 144 ? -18.517 -10.168 -13.697 1.00 89.25 144 GLY A N 1
ATOM 1148 C CA . GLY A 1 144 ? -17.552 -11.034 -13.023 1.00 89.25 144 GLY A CA 1
ATOM 1149 C C . GLY A 1 144 ? -16.091 -10.787 -13.400 1.00 89.25 144 GLY A C 1
ATOM 1150 O O . GLY A 1 144 ? -15.225 -11.167 -12.614 1.00 89.25 144 GLY A O 1
ATOM 1151 N N . ALA A 1 145 ? -15.824 -10.116 -14.527 1.00 90.19 145 ALA A N 1
ATOM 1152 C CA . ALA A 1 145 ? -14.474 -9.733 -14.937 1.00 90.19 145 ALA A CA 1
ATOM 1153 C C . ALA A 1 145 ? -13.834 -8.752 -13.942 1.00 90.19 145 ALA A C 1
ATOM 1155 O O . ALA A 1 145 ? -14.528 -8.000 -13.243 1.00 90.19 145 ALA A O 1
ATOM 1156 N N . LEU A 1 146 ? -12.504 -8.735 -13.897 1.00 91.62 146 LEU A N 1
ATOM 1157 C CA . LEU A 1 146 ? -11.755 -7.743 -13.138 1.00 91.62 146 LEU A CA 1
ATOM 1158 C C . LEU A 1 146 ? -11.309 -6.620 -14.067 1.00 91.62 146 LEU A C 1
ATOM 1160 O O . LEU A 1 146 ? -10.881 -6.854 -15.188 1.00 91.62 146 LEU A O 1
ATOM 1164 N N . PHE A 1 147 ? -11.427 -5.389 -13.598 1.00 92.12 147 PHE A N 1
ATOM 1165 C CA . PHE A 1 147 ? -11.093 -4.181 -14.339 1.00 92.12 147 PHE A CA 1
ATOM 1166 C C . PHE A 1 147 ? -10.127 -3.347 -13.502 1.00 92.12 147 PHE A C 1
ATOM 1168 O O . PHE A 1 147 ? -10.395 -3.097 -12.326 1.00 92.12 147 PHE A O 1
ATOM 1175 N N . ILE A 1 148 ? -8.997 -2.941 -14.080 1.00 92.50 148 ILE A N 1
ATOM 1176 C CA . ILE A 1 148 ? -8.035 -2.067 -13.397 1.00 92.50 148 ILE A CA 1
ATOM 1177 C C . ILE A 1 148 ? -8.409 -0.614 -13.673 1.00 92.50 148 ILE A C 1
ATOM 1179 O O . ILE A 1 148 ? -8.510 -0.200 -14.823 1.00 92.50 148 ILE A O 1
ATOM 1183 N N . THR A 1 149 ? -8.562 0.174 -12.612 1.00 93.94 149 THR A N 1
ATOM 1184 C CA . THR A 1 149 ? -8.841 1.610 -12.699 1.00 93.94 149 THR A CA 1
ATOM 1185 C C . THR A 1 149 ? -8.021 2.400 -11.691 1.00 93.94 149 THR A C 1
ATOM 1187 O O . THR A 1 149 ? -7.478 1.851 -10.730 1.00 93.94 149 THR A O 1
ATOM 1190 N N . GLU A 1 150 ? -7.938 3.708 -11.905 1.00 94.44 150 GLU A N 1
ATOM 1191 C CA . GLU A 1 150 ? -7.332 4.629 -10.954 1.00 94.44 150 GLU A CA 1
ATOM 1192 C C . GLU A 1 150 ? -8.212 4.790 -9.703 1.00 94.44 150 GLU A C 1
ATOM 1194 O O . GLU A 1 150 ? -9.440 4.950 -9.777 1.00 94.44 150 GLU A O 1
ATOM 1199 N N . GLY A 1 151 ? -7.559 4.712 -8.546 1.00 94.25 151 GLY A N 1
ATOM 1200 C CA . GLY A 1 151 ? -8.139 4.977 -7.241 1.00 94.25 151 GLY A CA 1
ATOM 1201 C C . GLY A 1 151 ? -7.871 6.415 -6.803 1.00 94.25 151 GLY A C 1
ATOM 1202 O O . GLY A 1 151 ? -6.773 6.936 -6.974 1.00 94.25 151 GLY A O 1
ATOM 1203 N N . LYS A 1 152 ? -8.866 7.053 -6.189 1.00 95.44 152 LYS A N 1
ATOM 1204 C CA . LYS A 1 152 ? -8.742 8.345 -5.512 1.00 95.44 152 LYS A CA 1
ATOM 1205 C C . LYS A 1 152 ? -8.676 8.111 -4.014 1.00 95.44 152 LYS A C 1
ATOM 1207 O O . LYS A 1 152 ? -9.658 7.667 -3.419 1.00 95.44 152 LYS A O 1
ATOM 1212 N N . MET A 1 153 ? -7.534 8.422 -3.416 1.00 95.19 153 MET A N 1
ATOM 1213 C CA . MET A 1 153 ? -7.360 8.298 -1.974 1.00 95.19 153 MET A CA 1
ATOM 1214 C C . MET A 1 153 ? -8.019 9.468 -1.242 1.00 95.19 153 MET A C 1
ATOM 1216 O O . MET A 1 153 ? -7.852 10.622 -1.636 1.00 95.19 153 MET A O 1
ATOM 1220 N N . LYS A 1 154 ? -8.753 9.173 -0.168 1.00 94.06 154 LYS A N 1
ATOM 1221 C CA . LYS A 1 154 ? -9.320 10.172 0.746 1.00 94.06 154 LYS A CA 1
ATOM 1222 C C . LYS A 1 154 ? -8.964 9.822 2.184 1.00 94.06 154 LYS A C 1
ATOM 1224 O O . LYS A 1 154 ? -9.114 8.671 2.586 1.00 94.06 154 LYS A O 1
ATOM 1229 N N . LEU A 1 155 ? -8.512 10.817 2.944 1.00 90.69 155 LEU A N 1
ATOM 1230 C CA . LEU A 1 155 ? -8.245 10.660 4.368 1.00 90.69 155 LEU A CA 1
ATOM 1231 C C . LEU A 1 155 ? -9.568 10.487 5.118 1.00 90.69 155 LEU A C 1
ATOM 1233 O O . LEU A 1 155 ? -10.481 11.299 4.968 1.00 90.69 155 LEU A O 1
ATOM 1237 N N . ASN A 1 156 ? -9.662 9.436 5.919 1.00 84.38 156 ASN A N 1
ATOM 1238 C CA . ASN A 1 156 ? -10.760 9.226 6.838 1.00 84.38 156 ASN A CA 1
ATOM 1239 C C . ASN A 1 156 ? -10.441 9.967 8.143 1.00 84.38 156 ASN A C 1
ATOM 1241 O O . ASN A 1 156 ? -9.618 9.518 8.922 1.00 84.38 156 ASN A O 1
ATOM 1245 N N . ILE A 1 157 ? -11.040 11.132 8.383 1.00 73.19 157 ILE A N 1
ATOM 1246 C CA . ILE A 1 157 ? -10.654 12.025 9.497 1.00 73.19 157 ILE A CA 1
ATOM 1247 C C . ILE A 1 157 ? -11.108 11.476 10.876 1.00 73.19 157 ILE A C 1
ATOM 1249 O O . ILE A 1 157 ? -10.858 12.075 11.915 1.00 73.19 157 ILE A O 1
ATOM 1253 N N . SER A 1 158 ? -11.738 10.301 10.933 1.00 63.59 158 SER A N 1
ATOM 1254 C CA . SER A 1 158 ? -12.430 9.814 12.128 1.00 63.59 158 SER A CA 1
ATOM 1255 C C . SER A 1 158 ? -11.574 9.121 13.209 1.00 63.59 158 SER A C 1
ATOM 1257 O O . SER A 1 158 ? -12.159 8.399 14.015 1.00 63.59 158 SER A O 1
ATOM 1259 N N . THR A 1 159 ? -10.237 9.251 13.280 1.00 56.81 159 THR A N 1
ATOM 1260 C CA . THR A 1 159 ? -9.452 8.470 14.278 1.00 56.81 159 THR A CA 1
ATOM 1261 C C . THR A 1 159 ? -8.226 9.172 14.885 1.00 56.81 159 THR A C 1
ATOM 1263 O O . THR A 1 159 ? -7.513 9.889 14.190 1.00 56.81 159 THR A O 1
ATOM 1266 N N . ASN A 1 160 ? -7.926 8.845 16.152 1.00 58.56 160 ASN A N 1
ATOM 1267 C CA . ASN A 1 160 ? -6.703 9.200 16.892 1.00 58.56 160 ASN A CA 1
ATOM 1268 C C . ASN A 1 160 ? -5.531 8.247 16.551 1.00 58.56 160 ASN A C 1
ATOM 1270 O O . ASN A 1 160 ? -5.675 7.037 16.718 1.00 58.56 160 ASN A O 1
ATOM 1274 N N . PHE A 1 161 ? -4.369 8.768 16.132 1.00 70.25 161 PHE A N 1
ATOM 1275 C CA . PHE A 1 161 ? -3.137 8.004 15.852 1.00 70.25 161 PHE A CA 1
ATOM 1276 C C . PHE A 1 161 ? -2.050 8.202 16.922 1.00 70.25 161 PHE A C 1
ATOM 1278 O O . PHE A 1 161 ? -1.862 9.314 17.409 1.00 70.25 161 PHE A O 1
ATOM 1285 N N . ASP A 1 162 ? -1.289 7.140 17.230 1.00 75.38 162 ASP A N 1
ATOM 1286 C CA . ASP A 1 162 ? -0.094 7.183 18.089 1.00 75.38 162 ASP A CA 1
ATOM 1287 C C . ASP A 1 162 ? 1.197 6.974 17.272 1.00 75.38 162 ASP A C 1
ATOM 1289 O O . ASP A 1 162 ? 1.557 5.863 16.864 1.00 75.38 162 ASP A O 1
ATOM 1293 N N . LYS A 1 163 ? 1.905 8.083 17.045 1.00 74.62 163 LYS A N 1
ATOM 1294 C CA . LYS A 1 163 ? 3.126 8.178 16.234 1.00 74.62 163 LYS A CA 1
ATOM 1295 C C . LYS A 1 163 ? 4.344 7.484 16.840 1.00 74.62 163 LYS A C 1
ATOM 1297 O O . LYS A 1 163 ? 5.177 6.952 16.098 1.00 74.62 163 LYS A O 1
ATOM 1302 N N . GLU A 1 164 ? 4.495 7.502 18.160 1.00 79.88 164 GLU A N 1
ATOM 1303 C CA . GLU A 1 164 ? 5.720 7.026 18.815 1.00 79.88 164 GLU A CA 1
ATOM 1304 C C . GLU A 1 164 ? 5.800 5.501 18.801 1.00 79.88 164 GLU A C 1
ATOM 1306 O O . GLU A 1 164 ? 6.851 4.930 18.483 1.00 79.88 164 GLU A O 1
ATOM 1311 N N . LEU A 1 165 ? 4.668 4.842 19.068 1.00 78.12 165 LEU A N 1
ATOM 1312 C CA . LEU A 1 165 ? 4.572 3.386 19.056 1.00 78.12 165 LEU A CA 1
ATOM 1313 C C . LEU A 1 165 ? 4.936 2.809 17.684 1.00 78.12 165 LEU A C 1
ATOM 1315 O O . LEU A 1 165 ? 5.674 1.825 17.594 1.00 78.12 165 LEU A O 1
ATOM 1319 N N . PHE A 1 166 ? 4.472 3.449 16.609 1.00 80.62 166 PHE A N 1
ATOM 1320 C CA . PHE A 1 166 ? 4.768 2.993 15.256 1.00 80.62 166 PHE A CA 1
ATOM 1321 C C . PHE A 1 166 ? 6.256 3.081 14.902 1.00 80.62 166 PHE A C 1
ATOM 1323 O O . PHE A 1 166 ? 6.821 2.124 14.369 1.00 80.62 166 PHE A O 1
ATOM 1330 N N . LEU A 1 167 ? 6.910 4.212 15.186 1.00 79.06 167 LEU A N 1
ATOM 1331 C CA . LEU A 1 167 ? 8.323 4.396 14.837 1.00 79.06 167 LEU A CA 1
ATOM 1332 C C . LEU A 1 167 ? 9.222 3.368 15.524 1.00 79.06 167 LEU A C 1
ATOM 1334 O O . LEU A 1 167 ? 10.233 2.951 14.954 1.00 79.06 167 LEU A O 1
ATOM 1338 N N . LYS A 1 168 ? 8.865 2.949 16.737 1.00 86.69 168 LYS A N 1
ATOM 1339 C CA . LYS A 1 168 ? 9.578 1.890 17.445 1.00 86.69 168 LYS A CA 1
ATOM 1340 C C . LYS A 1 168 ? 9.506 0.561 16.681 1.00 86.69 168 LYS A C 1
ATOM 1342 O O . LYS A 1 168 ? 10.554 -0.002 16.373 1.00 86.69 168 LYS A O 1
ATOM 1347 N N . ASP A 1 169 ? 8.300 0.127 16.306 1.00 80.44 169 ASP A N 1
ATOM 1348 C CA . ASP A 1 169 ? 8.072 -1.123 15.560 1.00 80.44 169 ASP A CA 1
ATOM 1349 C C . ASP A 1 169 ? 8.814 -1.141 14.211 1.00 80.44 169 ASP A C 1
ATOM 1351 O O . ASP A 1 169 ? 9.483 -2.116 13.859 1.00 80.44 169 ASP A O 1
ATOM 1355 N N . ALA A 1 170 ? 8.774 -0.025 13.478 1.00 79.12 170 ALA A N 1
ATOM 1356 C CA . ALA A 1 170 ? 9.450 0.095 12.188 1.00 79.12 170 ALA A CA 1
ATOM 1357 C C . ALA A 1 170 ? 10.979 -0.079 12.298 1.00 79.12 170 ALA A C 1
ATOM 1359 O O . ALA A 1 170 ? 11.585 -0.790 11.492 1.00 79.12 170 ALA A O 1
ATOM 1360 N N . ASN A 1 171 ? 11.613 0.528 13.308 1.00 82.44 171 ASN A N 1
ATOM 1361 C CA . ASN A 1 171 ? 13.065 0.434 13.500 1.00 82.44 171 ASN A CA 1
ATOM 1362 C C . ASN A 1 171 ? 13.528 -0.974 13.917 1.00 82.44 171 ASN A C 1
ATOM 1364 O O . ASN A 1 171 ? 14.655 -1.359 13.611 1.00 82.44 171 ASN A O 1
ATOM 1368 N N . GLU A 1 172 ? 12.685 -1.750 14.601 1.00 85.62 172 GLU A N 1
ATOM 1369 C CA . GLU A 1 172 ? 13.005 -3.134 14.978 1.00 85.62 172 GLU A CA 1
ATOM 1370 C C . GLU A 1 172 ? 12.969 -4.084 13.768 1.00 85.62 172 GLU A C 1
ATOM 1372 O O . GLU A 1 172 ? 13.774 -5.022 13.675 1.00 85.62 172 GLU A O 1
ATOM 1377 N N . LYS A 1 173 ? 12.062 -3.821 12.817 1.00 80.19 173 LYS A N 1
ATOM 1378 C CA . LYS A 1 173 ? 11.794 -4.689 11.659 1.00 80.19 173 LYS A CA 1
ATOM 1379 C C . LYS A 1 173 ? 12.680 -4.411 10.443 1.00 80.19 173 LYS A C 1
ATOM 1381 O O . LYS A 1 173 ? 12.987 -5.348 9.707 1.00 80.19 173 LYS A O 1
ATOM 1386 N N . ILE A 1 174 ? 13.127 -3.171 10.227 1.00 74.38 174 ILE A N 1
ATOM 1387 C CA . ILE A 1 174 ? 13.925 -2.787 9.049 1.00 74.38 174 ILE A CA 1
ATOM 1388 C C . ILE A 1 174 ? 15.409 -2.678 9.430 1.00 74.38 174 ILE A C 1
ATOM 1390 O O . ILE A 1 174 ? 15.822 -1.723 10.087 1.00 74.38 174 ILE A O 1
ATOM 1394 N N . LYS A 1 175 ? 16.236 -3.639 8.992 1.00 73.44 175 LYS A N 1
ATOM 1395 C CA . LYS A 1 175 ? 17.680 -3.692 9.303 1.00 73.44 175 LYS A CA 1
ATOM 1396 C C . LYS A 1 175 ? 18.536 -3.425 8.065 1.00 73.44 175 LYS A C 1
ATOM 1398 O O . LYS A 1 175 ? 18.230 -3.912 6.981 1.00 73.44 175 LYS A O 1
ATOM 1403 N N . GLU A 1 176 ? 19.629 -2.676 8.226 1.00 56.09 176 GLU A N 1
ATOM 1404 C CA . GLU A 1 176 ? 20.640 -2.559 7.168 1.00 56.09 176 GLU A CA 1
ATOM 1405 C C . GLU A 1 176 ? 21.451 -3.860 7.055 1.00 56.09 176 GLU A C 1
ATOM 1407 O O . GLU A 1 176 ? 21.747 -4.479 8.083 1.00 56.09 176 GLU A O 1
ATOM 1412 N N . PRO A 1 177 ? 21.836 -4.289 5.839 1.00 47.56 177 PRO A N 1
ATOM 1413 C CA . PRO A 1 177 ? 22.679 -5.464 5.678 1.00 47.56 177 PRO A CA 1
ATOM 1414 C C . PRO A 1 177 ? 24.032 -5.234 6.361 1.00 47.56 177 PRO A C 1
ATOM 1416 O O . PRO A 1 177 ? 24.786 -4.324 6.009 1.00 47.56 177 PRO A O 1
ATOM 1419 N N . THR A 1 178 ? 24.361 -6.071 7.342 1.00 47.28 178 THR A N 1
ATOM 1420 C CA . THR A 1 178 ? 25.671 -6.070 7.993 1.00 47.28 178 THR A CA 1
ATOM 1421 C C . THR A 1 178 ? 26.694 -6.748 7.088 1.00 47.28 178 THR A C 1
ATOM 1423 O O . THR A 1 178 ? 26.878 -7.964 7.110 1.00 47.28 178 THR A O 1
ATOM 1426 N N . TYR A 1 179 ? 27.409 -5.950 6.295 1.00 50.00 179 TYR A N 1
ATOM 1427 C CA . TYR A 1 179 ? 28.610 -6.424 5.616 1.00 50.00 179 TYR A CA 1
ATOM 1428 C C . TYR A 1 179 ? 29.727 -6.588 6.649 1.00 50.00 179 TYR A C 1
ATOM 1430 O O . TYR A 1 179 ? 30.333 -5.617 7.103 1.00 50.00 179 TYR A O 1
ATOM 1438 N N . THR A 1 180 ? 30.006 -7.828 7.048 1.00 48.75 180 THR A N 1
ATOM 1439 C CA . THR A 1 180 ? 31.224 -8.126 7.804 1.00 48.75 180 THR A CA 1
ATOM 1440 C C . THR A 1 180 ? 32.411 -8.013 6.849 1.00 48.75 180 THR A C 1
ATOM 1442 O O . THR A 1 180 ? 32.609 -8.839 5.961 1.00 48.75 180 THR A O 1
ATOM 1445 N N . ASN A 1 181 ? 33.195 -6.943 7.002 1.00 52.44 181 ASN A N 1
ATOM 1446 C CA . ASN A 1 181 ? 34.455 -6.740 6.288 1.00 52.44 181 ASN A CA 1
ATOM 1447 C C . ASN A 1 181 ? 35.489 -7.783 6.745 1.00 52.44 181 ASN A C 1
ATOM 1449 O O . ASN A 1 181 ? 36.357 -7.483 7.556 1.00 52.44 181 ASN A O 1
ATOM 1453 N N . ASN A 1 182 ? 35.402 -9.012 6.232 1.00 53.50 182 ASN A N 1
ATOM 1454 C CA . ASN A 1 182 ? 36.386 -10.069 6.487 1.00 53.50 182 ASN A CA 1
ATOM 1455 C C . ASN A 1 182 ? 37.182 -10.484 5.246 1.00 53.50 182 ASN A C 1
ATOM 1457 O O . ASN A 1 182 ? 37.714 -11.587 5.181 1.00 53.50 182 ASN A O 1
ATOM 1461 N N . HIS A 1 183 ? 37.364 -9.566 4.298 1.00 45.12 183 HIS A N 1
ATOM 1462 C CA . HIS A 1 183 ? 38.411 -9.704 3.295 1.00 45.12 183 HIS A CA 1
ATOM 1463 C C . HIS A 1 183 ? 39.160 -8.386 3.097 1.00 45.12 183 HIS A C 1
ATOM 1465 O O . HIS A 1 183 ? 38.737 -7.506 2.351 1.00 45.12 183 HIS A O 1
ATOM 1471 N N . ILE A 1 184 ? 40.334 -8.285 3.729 1.00 48.25 184 ILE A N 1
ATOM 1472 C CA . ILE A 1 184 ? 41.424 -7.437 3.239 1.00 48.25 184 ILE A CA 1
ATOM 1473 C C . ILE A 1 184 ? 41.877 -8.059 1.912 1.00 48.25 184 ILE A C 1
ATOM 1475 O O . ILE A 1 184 ? 42.790 -8.881 1.870 1.00 48.25 184 ILE A O 1
ATOM 1479 N N . HIS A 1 185 ? 41.200 -7.727 0.817 1.00 46.75 185 HIS A N 1
ATOM 1480 C CA . HIS A 1 185 ? 41.756 -7.934 -0.511 1.00 46.75 185 HIS A CA 1
ATOM 1481 C C . HIS A 1 185 ? 42.550 -6.685 -0.878 1.00 46.75 185 HIS A C 1
ATOM 1483 O O . HIS A 1 185 ? 41.989 -5.610 -1.079 1.00 46.75 185 HIS A O 1
ATOM 1489 N N . ASN A 1 186 ? 43.872 -6.845 -0.963 1.00 50.47 186 ASN A N 1
ATOM 1490 C CA . ASN A 1 186 ? 44.754 -5.914 -1.655 1.00 50.47 186 ASN A CA 1
ATOM 1491 C C . ASN A 1 186 ? 44.311 -5.819 -3.123 1.00 50.47 186 ASN A C 1
ATOM 1493 O O . ASN A 1 186 ? 44.782 -6.577 -3.970 1.00 50.47 186 ASN A O 1
ATOM 1497 N N . TYR A 1 187 ? 43.394 -4.902 -3.422 1.00 38.66 187 TYR A N 1
ATOM 1498 C CA . TYR A 1 187 ? 43.063 -4.538 -4.791 1.00 38.66 187 TYR A CA 1
ATOM 1499 C C . TYR A 1 187 ? 44.108 -3.554 -5.301 1.00 38.66 187 TYR A C 1
ATOM 1501 O O . TYR A 1 187 ? 44.088 -2.355 -5.022 1.00 38.66 187 TYR A O 1
ATOM 1509 N N . THR A 1 188 ? 45.042 -4.101 -6.070 1.00 49.78 188 THR A N 1
ATOM 1510 C CA . THR A 1 188 ? 45.753 -3.326 -7.075 1.00 49.78 188 THR A CA 1
ATOM 1511 C C . THR A 1 188 ? 44.743 -2.917 -8.151 1.00 49.78 188 THR A C 1
ATOM 1513 O O . THR A 1 188 ? 44.038 -3.740 -8.717 1.00 49.78 188 THR A O 1
ATOM 1516 N N . SER A 1 189 ? 44.621 -1.604 -8.320 1.00 57.81 189 SER A N 1
ATOM 1517 C CA . SER A 1 189 ? 44.302 -0.85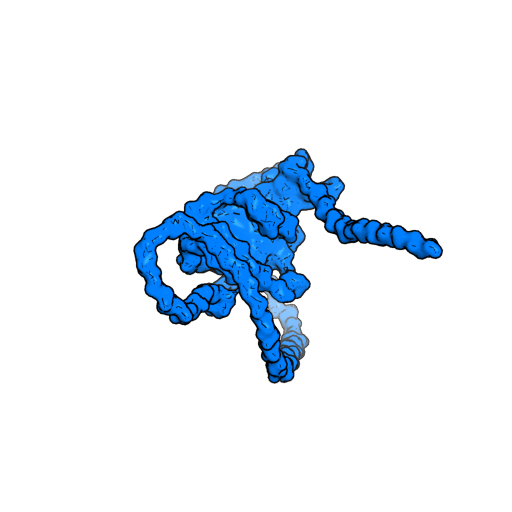5 -9.538 1.00 57.81 189 SER A CA 1
ATOM 1518 C C . SER A 1 189 ? 43.701 -1.598 -10.758 1.00 57.81 189 SER A C 1
ATOM 1520 O O . SER A 1 189 ? 44.351 -2.444 -11.363 1.00 57.81 189 SER A O 1
ATOM 1522 N N . TYR A 1 190 ? 42.543 -1.076 -11.191 1.00 44.81 190 TYR A N 1
ATOM 1523 C CA . TYR A 1 190 ? 41.847 -1.168 -12.492 1.00 44.81 190 TYR A CA 1
ATOM 1524 C C . TYR A 1 190 ? 40.985 -2.393 -12.849 1.00 44.81 190 TYR A C 1
ATOM 1526 O O . TYR A 1 190 ? 41.460 -3.512 -12.992 1.00 44.81 190 TYR A O 1
ATOM 1534 N N . GLY A 1 191 ? 39.719 -2.096 -13.186 1.00 43.00 191 GLY A N 1
ATOM 1535 C CA . GLY A 1 191 ? 38.884 -2.908 -14.077 1.00 43.00 191 GLY A CA 1
ATOM 1536 C C . GLY A 1 191 ? 37.382 -2.806 -13.798 1.00 43.00 191 GLY A C 1
ATOM 1537 O O . GLY A 1 191 ? 36.859 -3.549 -12.977 1.00 43.00 191 GLY A O 1
ATOM 1538 N N . TYR A 1 192 ? 36.673 -1.913 -14.496 1.00 42.88 192 TYR A N 1
ATOM 1539 C CA . TYR A 1 192 ? 35.205 -1.929 -14.589 1.00 42.88 192 TYR A CA 1
ATOM 1540 C C . TYR A 1 192 ? 34.758 -3.241 -15.270 1.00 42.88 192 TYR A C 1
ATOM 1542 O O . TYR A 1 192 ? 35.080 -3.457 -16.436 1.00 42.88 192 TYR A O 1
ATOM 1550 N N . GLY A 1 193 ? 34.026 -4.109 -14.563 1.00 47.31 193 GLY A N 1
ATOM 1551 C CA . GLY A 1 193 ? 33.465 -5.346 -15.128 1.00 47.31 193 GLY A CA 1
ATOM 1552 C C . GLY A 1 193 ? 32.954 -6.320 -14.062 1.00 47.31 193 GLY A C 1
ATOM 1553 O O . GLY A 1 193 ? 33.653 -7.259 -13.696 1.00 47.31 193 GLY A O 1
ATOM 1554 N N . GLY A 1 194 ? 31.749 -6.089 -13.534 1.00 35.03 194 GLY A N 1
ATOM 1555 C CA . GLY A 1 194 ? 31.145 -6.928 -12.493 1.00 35.03 194 GLY A CA 1
ATOM 1556 C C . GLY A 1 194 ? 30.376 -8.125 -13.057 1.00 35.03 194 GLY A C 1
ATOM 1557 O O . GLY A 1 194 ? 29.285 -7.957 -13.594 1.00 35.03 194 GLY A O 1
ATOM 1558 N N . SER A 1 195 ? 30.927 -9.330 -12.885 1.00 40.56 195 SER A N 1
ATOM 1559 C CA . SER A 1 195 ? 30.190 -10.599 -12.930 1.00 40.56 195 SER A CA 1
ATOM 1560 C C . SER A 1 195 ? 29.810 -10.993 -11.502 1.00 40.56 195 SER A C 1
ATOM 1562 O O . SER A 1 195 ? 30.660 -10.993 -10.613 1.00 40.56 195 SER A O 1
ATOM 1564 N N . TRP A 1 196 ? 28.540 -11.328 -11.284 1.00 29.94 196 TRP A N 1
ATOM 1565 C CA . TRP A 1 196 ? 27.979 -11.632 -9.966 1.00 29.94 196 TRP A CA 1
ATOM 1566 C C . TRP A 1 196 ? 28.447 -12.997 -9.424 1.00 29.94 196 TRP A C 1
ATOM 1568 O O . TRP A 1 196 ? 28.470 -13.973 -10.181 1.00 29.94 196 TRP A O 1
ATOM 1578 N N . PRO A 1 197 ? 28.796 -13.109 -8.128 1.00 36.91 197 PRO A N 1
ATOM 1579 C CA . PRO A 1 197 ? 29.145 -14.385 -7.515 1.00 36.91 197 PRO A CA 1
ATOM 1580 C C . PRO A 1 197 ? 27.889 -15.191 -7.149 1.00 36.91 197 PRO A C 1
ATOM 1582 O O . PRO A 1 197 ? 26.905 -14.652 -6.645 1.00 36.91 197 PRO A O 1
ATOM 1585 N N . LYS A 1 198 ? 27.930 -16.507 -7.390 1.00 37.28 198 LYS A N 1
ATOM 1586 C CA . LYS A 1 198 ? 26.860 -17.440 -7.005 1.00 37.28 198 LYS A CA 1
ATOM 1587 C C . LYS A 1 198 ? 26.836 -17.643 -5.480 1.00 37.28 198 LYS A C 1
ATOM 1589 O O . LYS A 1 198 ? 27.906 -17.817 -4.895 1.00 37.28 198 LYS A O 1
ATOM 1594 N N . PRO A 1 199 ? 25.652 -17.673 -4.842 1.00 38.97 199 PRO A N 1
ATOM 1595 C CA . PRO A 1 199 ? 25.545 -17.816 -3.395 1.00 38.97 199 PRO A CA 1
ATOM 1596 C C . PRO A 1 199 ? 25.891 -19.235 -2.925 1.00 38.97 199 PRO A C 1
ATOM 1598 O O . PRO A 1 199 ? 25.520 -20.229 -3.554 1.00 38.97 199 PRO A O 1
ATOM 1601 N N . ALA A 1 200 ? 26.603 -19.304 -1.799 1.00 42.19 200 ALA A N 1
ATOM 1602 C CA . ALA A 1 200 ? 26.940 -20.536 -1.099 1.00 42.19 200 ALA A CA 1
ATOM 1603 C C . ALA A 1 200 ? 25.816 -20.962 -0.139 1.00 42.19 200 ALA A C 1
ATOM 1605 O O . ALA A 1 200 ? 25.144 -20.137 0.476 1.00 42.19 200 ALA A O 1
ATOM 1606 N N . ILE A 1 201 ? 25.648 -22.278 -0.028 1.00 40.72 201 ILE A N 1
ATOM 1607 C CA . ILE A 1 201 ? 24.636 -22.985 0.762 1.00 40.72 201 ILE A CA 1
ATOM 1608 C C . ILE A 1 201 ? 24.939 -22.812 2.260 1.00 40.72 201 ILE A C 1
ATOM 1610 O O . ILE A 1 201 ? 26.022 -23.185 2.709 1.00 40.72 201 ILE A O 1
ATOM 1614 N N . ILE A 1 202 ? 23.987 -22.274 3.032 1.00 36.12 202 ILE A N 1
ATOM 1615 C CA . ILE A 1 202 ? 24.088 -22.125 4.494 1.00 36.12 202 ILE A CA 1
ATOM 1616 C C . ILE A 1 202 ? 23.295 -23.246 5.176 1.00 36.12 202 ILE A C 1
ATOM 1618 O O . ILE A 1 202 ? 22.113 -23.448 4.903 1.00 36.12 202 ILE A O 1
ATOM 1622 N N . SER A 1 203 ? 23.967 -23.976 6.066 1.00 42.72 203 SER A N 1
ATOM 1623 C CA . SER A 1 203 ? 23.433 -25.082 6.862 1.00 42.72 203 SER A CA 1
ATOM 1624 C C . SER A 1 203 ? 22.776 -24.611 8.169 1.00 42.72 203 SER A C 1
ATOM 1626 O O . SER A 1 203 ? 23.421 -23.937 8.968 1.00 42.72 203 SER A O 1
ATOM 1628 N N . SER A 1 204 ? 21.520 -25.033 8.355 1.00 47.28 204 SER A N 1
ATOM 1629 C CA . SER A 1 204 ? 20.722 -25.245 9.583 1.00 47.28 204 SER A CA 1
ATOM 1630 C C . SER A 1 204 ? 21.136 -24.558 10.898 1.00 47.28 204 SER A C 1
ATOM 1632 O O . SER A 1 204 ? 22.129 -24.936 11.525 1.00 47.28 204 SER A O 1
ATOM 1634 N N . VAL A 1 205 ? 20.258 -23.676 11.388 1.00 38.44 205 VAL A N 1
ATOM 1635 C CA . VAL A 1 205 ? 20.217 -23.172 12.772 1.00 38.44 205 VAL A CA 1
ATOM 1636 C C . VAL A 1 205 ? 19.216 -24.010 13.580 1.00 38.44 205 VAL A C 1
ATOM 1638 O O . VAL A 1 205 ? 18.178 -24.400 13.054 1.00 38.44 205 VAL A O 1
ATOM 1641 N N . LYS A 1 206 ? 19.564 -24.324 14.834 1.00 49.50 206 LYS A N 1
ATOM 1642 C CA . LYS A 1 206 ? 18.734 -25.067 15.795 1.00 49.50 206 LYS A CA 1
ATOM 1643 C C . LYS A 1 206 ? 17.743 -24.132 16.494 1.00 49.50 206 LYS A C 1
ATOM 1645 O O . LYS A 1 206 ? 18.136 -23.046 16.911 1.00 49.50 206 LYS A O 1
ATOM 1650 N N . GLU A 1 207 ? 16.506 -24.592 16.633 1.00 47.56 207 GLU A N 1
ATOM 1651 C CA . GLU A 1 207 ? 15.450 -23.993 17.455 1.00 47.56 207 GLU A CA 1
ATOM 1652 C C . GLU A 1 207 ? 15.574 -24.505 18.896 1.00 47.56 207 GLU A C 1
ATOM 1654 O O . GLU A 1 207 ? 15.642 -25.716 19.102 1.00 47.56 207 GLU A O 1
ATOM 1659 N N . ASP A 1 208 ? 15.580 -23.597 19.873 1.00 48.38 208 ASP A N 1
ATOM 1660 C CA . ASP A 1 208 ? 15.359 -23.919 21.285 1.00 48.38 208 ASP A CA 1
ATOM 1661 C C . ASP A 1 208 ? 14.129 -23.149 21.793 1.00 48.38 208 ASP A C 1
ATOM 1663 O O . ASP A 1 208 ? 13.850 -22.025 21.372 1.00 48.38 208 ASP A O 1
ATOM 1667 N N . ALA A 1 209 ? 13.378 -23.831 22.656 1.00 55.31 209 ALA A N 1
ATOM 1668 C CA . ALA A 1 209 ? 12.001 -23.570 23.050 1.00 55.31 209 ALA A CA 1
ATOM 1669 C C . ALA A 1 209 ? 11.832 -22.442 24.081 1.00 55.31 209 ALA A C 1
ATOM 1671 O O . ALA A 1 209 ? 12.496 -22.454 25.114 1.00 55.31 209 ALA A O 1
ATOM 1672 N N . ASP A 1 210 ? 10.856 -21.555 23.846 1.00 55.31 210 ASP A N 1
ATOM 1673 C CA . ASP A 1 210 ? 10.331 -20.626 24.864 1.00 55.31 210 ASP A CA 1
ATOM 1674 C C . ASP A 1 210 ? 8.829 -20.291 24.655 1.00 55.31 210 ASP A C 1
ATOM 1676 O O . ASP A 1 210 ? 8.362 -19.177 24.885 1.00 55.31 210 ASP A O 1
ATOM 1680 N N . ASP A 1 211 ? 8.043 -21.275 24.200 1.00 58.72 211 ASP A N 1
ATOM 1681 C CA . ASP A 1 211 ? 6.626 -21.108 23.806 1.00 58.72 211 ASP A CA 1
ATOM 1682 C C . ASP A 1 211 ? 5.650 -21.025 25.010 1.00 58.72 211 ASP A C 1
ATOM 1684 O O . ASP A 1 211 ? 4.551 -20.480 24.930 1.00 58.72 211 ASP A O 1
ATOM 1688 N N . LEU A 1 212 ? 6.074 -21.489 26.193 1.00 59.81 212 LEU A N 1
ATOM 1689 C CA . LEU A 1 212 ? 5.248 -21.545 27.415 1.00 59.81 212 LEU A CA 1
ATOM 1690 C C . LEU A 1 212 ? 5.005 -20.176 28.084 1.00 59.81 212 LEU A C 1
ATOM 1692 O O . LEU A 1 212 ? 4.183 -20.062 28.996 1.00 59.8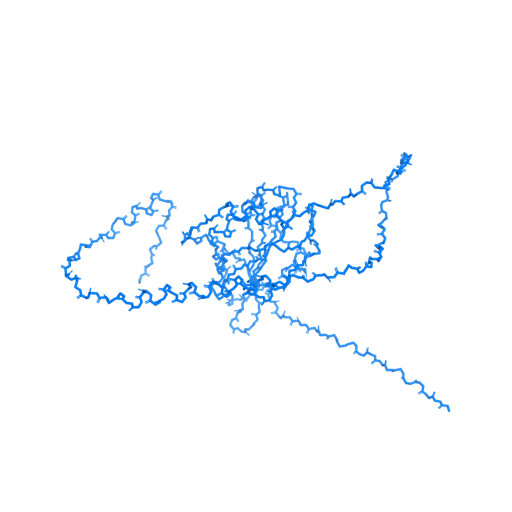1 212 LEU A O 1
ATOM 1696 N N . SER A 1 213 ? 5.713 -19.127 27.663 1.00 75.56 213 SER A N 1
ATOM 1697 C CA . SER A 1 213 ? 5.575 -17.780 28.238 1.00 75.56 213 SER A CA 1
ATOM 1698 C C . SER A 1 213 ? 4.359 -17.028 27.677 1.00 75.56 213 SER A C 1
ATOM 1700 O O . SER A 1 213 ? 3.695 -16.287 28.403 1.00 75.56 213 SER A O 1
ATOM 1702 N N . LEU A 1 214 ? 4.014 -17.265 26.406 1.00 75.44 214 LEU A N 1
ATOM 1703 C CA . LEU A 1 214 ? 2.926 -16.574 25.704 1.00 75.44 214 LEU A CA 1
ATOM 1704 C C . LEU A 1 214 ? 1.535 -17.052 26.138 1.00 75.44 214 LEU A C 1
ATOM 1706 O O . LEU A 1 214 ? 0.646 -16.229 26.357 1.00 75.44 214 LEU A O 1
ATOM 1710 N N . GLU A 1 215 ? 1.351 -18.357 26.347 1.00 79.62 215 GLU A N 1
ATOM 1711 C CA . GLU A 1 215 ? 0.061 -18.913 26.789 1.00 79.62 215 GLU A CA 1
ATOM 1712 C C . GLU A 1 215 ? -0.365 -18.379 28.167 1.00 79.62 215 GLU A C 1
ATOM 1714 O O . GLU A 1 215 ? -1.541 -18.102 28.407 1.00 79.62 215 GLU A O 1
ATOM 1719 N N . ASN A 1 216 ? 0.601 -18.156 29.064 1.00 80.38 216 ASN A N 1
ATOM 1720 C CA . ASN A 1 216 ? 0.335 -17.601 30.391 1.00 80.38 216 ASN A CA 1
ATOM 1721 C C . ASN A 1 216 ? -0.066 -16.118 30.337 1.00 80.38 216 ASN A C 1
ATOM 1723 O O . ASN A 1 216 ? -0.896 -15.678 31.134 1.00 80.38 216 ASN A O 1
ATOM 1727 N N . GLN A 1 217 ? 0.487 -15.354 29.389 1.00 84.19 217 GLN A N 1
ATOM 1728 C CA . GLN A 1 217 ? 0.114 -13.952 29.184 1.00 84.19 217 GLN A CA 1
ATOM 1729 C C . GLN A 1 217 ? -1.296 -13.826 28.596 1.00 84.19 217 GLN A C 1
ATOM 1731 O O . GLN A 1 217 ? -2.073 -12.990 29.058 1.00 84.19 217 GLN A O 1
ATOM 1736 N N . LEU A 1 218 ? -1.655 -14.690 27.639 1.00 88.62 218 LEU A N 1
ATOM 1737 C CA . LEU A 1 218 ? -2.994 -14.719 27.040 1.00 88.62 218 LEU A CA 1
ATOM 1738 C C . LEU A 1 218 ? -4.079 -15.023 28.077 1.00 88.62 218 LEU A C 1
ATOM 1740 O O . LEU A 1 218 ? -5.072 -14.304 28.159 1.00 88.62 218 LEU A O 1
ATOM 1744 N N . LYS A 1 219 ? -3.852 -16.021 28.935 1.00 93.06 219 LYS A N 1
ATOM 1745 C CA . LYS A 1 219 ? -4.821 -16.408 29.966 1.00 93.06 219 LYS A CA 1
ATOM 1746 C C . LYS A 1 219 ? -5.092 -15.300 30.989 1.00 93.06 219 LYS A C 1
ATOM 1748 O O . LYS A 1 219 ? -6.229 -15.107 31.405 1.00 93.06 219 LYS A O 1
ATOM 1753 N N . SER A 1 220 ? -4.063 -14.537 31.364 1.00 92.75 220 SER A N 1
ATOM 1754 C CA . SER A 1 220 ? -4.223 -13.406 32.288 1.00 92.75 220 SER A CA 1
ATOM 1755 C C . SER A 1 220 ? -5.098 -12.289 31.707 1.00 92.75 220 SER A C 1
ATOM 1757 O O . SER A 1 220 ? -5.834 -11.644 32.449 1.00 92.75 220 SER A O 1
ATOM 1759 N N . LEU A 1 221 ? -5.017 -12.050 30.395 1.00 91.94 221 LEU A N 1
ATOM 1760 C CA . LEU A 1 221 ? -5.810 -11.026 29.710 1.00 91.94 221 LEU A CA 1
ATOM 1761 C C . LEU A 1 221 ? -7.295 -11.408 29.618 1.00 91.94 221 LEU A C 1
ATOM 1763 O O . LEU A 1 221 ? -8.161 -10.552 29.805 1.00 91.94 221 LEU A O 1
ATOM 1767 N N . GLU A 1 222 ? -7.598 -12.685 29.372 1.00 93.69 222 GLU A N 1
ATOM 1768 C CA . GLU A 1 222 ? -8.978 -13.194 29.320 1.00 93.69 222 GLU A CA 1
ATOM 1769 C C . GLU A 1 222 ? -9.699 -13.062 30.675 1.00 93.69 222 GLU A C 1
ATOM 1771 O O . GLU A 1 222 ? -10.873 -12.667 30.733 1.00 93.69 222 GLU A O 1
ATOM 1776 N N . ASP A 1 223 ? -8.984 -13.318 31.774 1.00 93.94 223 ASP A N 1
ATOM 1777 C CA . ASP A 1 223 ? -9.514 -13.186 33.135 1.00 93.94 223 ASP A CA 1
ATOM 1778 C C . ASP A 1 223 ? -9.867 -11.729 33.479 1.00 93.94 223 ASP A C 1
ATOM 1780 O O . ASP A 1 223 ? -10.896 -11.458 34.111 1.00 93.94 223 ASP A O 1
ATOM 1784 N N . ASP A 1 224 ? -9.045 -10.770 33.050 1.00 92.25 224 ASP A N 1
ATOM 1785 C CA . ASP A 1 224 ? -9.285 -9.35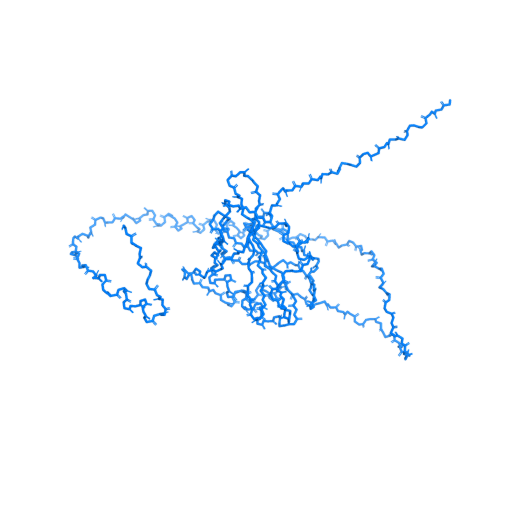0 33.315 1.00 92.25 224 ASP A CA 1
ATOM 1786 C C . ASP A 1 224 ? -10.427 -8.782 32.463 1.00 92.25 224 ASP A C 1
ATOM 1788 O O . ASP A 1 224 ? -11.252 -8.019 32.975 1.00 92.25 224 ASP A O 1
ATOM 1792 N N . TYR A 1 225 ? -10.562 -9.217 31.207 1.00 88.38 225 TYR A N 1
ATOM 1793 C CA . TYR A 1 225 ? -11.693 -8.831 30.358 1.00 88.38 225 TYR A CA 1
ATOM 1794 C C . TYR A 1 225 ? -13.037 -9.302 30.937 1.00 88.38 225 TYR A C 1
ATOM 1796 O O . TYR A 1 225 ? -14.010 -8.544 30.988 1.00 88.38 225 TYR A O 1
ATOM 1804 N N . THR A 1 226 ? -13.076 -10.528 31.462 1.00 90.75 226 THR A N 1
ATOM 1805 C CA . THR A 1 226 ? -14.285 -11.106 32.067 1.00 90.75 226 THR A CA 1
ATOM 1806 C C . THR A 1 226 ? -14.731 -10.332 33.314 1.00 90.75 226 THR A C 1
ATOM 1808 O O . THR A 1 226 ? -15.928 -10.115 33.517 1.00 90.75 226 THR A O 1
ATOM 1811 N N . LYS A 1 227 ? -13.791 -9.844 34.138 1.00 91.12 227 LYS A N 1
ATOM 1812 C CA . LYS A 1 227 ? -14.116 -8.992 35.299 1.00 91.12 227 LYS A CA 1
ATOM 1813 C C . LYS A 1 227 ? -14.750 -7.667 34.887 1.00 91.12 227 LYS A C 1
ATOM 1815 O O . LYS A 1 227 ? -15.677 -7.210 35.551 1.00 91.12 227 LYS A O 1
ATOM 1820 N N . ILE A 1 228 ? -14.260 -7.052 33.812 1.00 86.31 228 ILE A N 1
ATOM 1821 C CA . ILE A 1 228 ? -14.794 -5.776 33.321 1.00 86.31 228 ILE A CA 1
ATOM 1822 C C . ILE A 1 228 ? -16.239 -5.958 32.854 1.00 86.31 228 ILE A C 1
ATOM 1824 O O . ILE A 1 228 ? -17.102 -5.188 33.264 1.00 86.31 228 ILE A O 1
ATOM 1828 N N . LEU A 1 229 ? -16.522 -7.000 32.068 1.00 80.31 229 LEU A N 1
ATOM 1829 C CA . LEU A 1 229 ? -17.878 -7.270 31.583 1.00 80.31 229 LEU A CA 1
ATOM 1830 C C . LEU A 1 229 ? -18.879 -7.495 32.722 1.00 80.31 229 LEU A C 1
ATOM 1832 O O . LEU A 1 229 ? -19.970 -6.930 32.687 1.00 80.31 229 LEU A O 1
ATOM 1836 N N . ASN A 1 230 ? -18.484 -8.240 33.757 1.00 83.81 230 ASN A N 1
ATOM 1837 C CA . ASN A 1 230 ? -19.346 -8.485 34.916 1.00 83.81 230 ASN A CA 1
ATOM 1838 C C . ASN A 1 230 ? -19.635 -7.207 35.725 1.00 83.81 230 ASN A C 1
ATOM 1840 O O . ASN A 1 230 ? -20.726 -7.057 36.264 1.00 83.81 230 ASN A O 1
ATOM 1844 N N . ASN A 1 231 ? -18.696 -6.257 35.772 1.00 80.75 231 ASN A N 1
ATOM 1845 C CA . ASN A 1 231 ? -18.923 -4.969 36.435 1.00 80.75 231 ASN A CA 1
ATOM 1846 C C . ASN A 1 231 ? -19.844 -4.037 35.629 1.00 80.75 231 ASN A C 1
ATOM 1848 O O . ASN A 1 231 ? -20.505 -3.181 36.209 1.00 80.75 231 ASN A O 1
ATOM 1852 N N . VAL A 1 232 ? -19.895 -4.185 34.301 1.00 77.12 232 VAL A N 1
ATOM 1853 C CA . VAL A 1 232 ? -20.777 -3.381 33.438 1.00 77.12 232 VAL A CA 1
ATOM 1854 C C . VAL A 1 232 ? -22.218 -3.894 33.486 1.00 77.12 232 VAL A C 1
ATOM 1856 O O . VAL A 1 232 ? -23.143 -3.090 33.427 1.00 77.12 232 VAL A O 1
ATOM 1859 N N . SER A 1 233 ? -22.436 -5.201 33.656 1.00 69.06 233 SER A N 1
ATOM 1860 C CA . SER A 1 233 ? -23.788 -5.773 33.761 1.00 69.06 233 SER A CA 1
ATOM 1861 C C . SER A 1 233 ? -24.549 -5.389 35.036 1.00 69.06 233 SER A C 1
ATOM 1863 O O . SER A 1 233 ? -25.774 -5.466 35.040 1.00 69.06 233 SER A O 1
ATOM 1865 N N . ASP A 1 234 ? -23.851 -4.947 36.087 1.00 67.44 234 ASP A N 1
ATOM 1866 C CA . ASP A 1 234 ? -24.464 -4.487 37.344 1.00 67.44 234 ASP A CA 1
ATOM 1867 C C . ASP A 1 234 ? -24.852 -2.996 37.327 1.00 67.44 234 ASP A C 1
ATOM 1869 O O . ASP A 1 234 ? -25.500 -2.503 38.253 1.00 67.44 234 ASP A O 1
ATOM 1873 N N . LEU A 1 235 ? -24.514 -2.265 36.260 1.00 63.94 235 LEU A N 1
ATOM 1874 C CA . LEU A 1 235 ? -25.031 -0.919 36.032 1.00 63.94 235 LEU A CA 1
ATOM 1875 C C . LEU A 1 235 ? -26.444 -1.025 35.450 1.00 63.94 235 LEU A C 1
ATOM 1877 O O . LEU A 1 235 ? -26.654 -0.964 34.240 1.00 63.94 235 LEU A O 1
ATOM 1881 N N . THR A 1 236 ? -27.433 -1.180 36.330 1.00 57.66 236 THR A N 1
ATOM 1882 C CA . THR A 1 236 ? -28.836 -0.931 35.987 1.00 57.66 236 THR A CA 1
ATOM 1883 C C . THR A 1 236 ? -28.961 0.486 35.440 1.00 57.66 236 THR A C 1
ATOM 1885 O O . THR A 1 236 ? -28.734 1.456 36.167 1.00 57.66 236 THR A O 1
ATOM 1888 N N . ILE A 1 237 ? -29.306 0.585 34.157 1.00 56.19 237 ILE A N 1
ATOM 1889 C CA . ILE A 1 237 ? -29.683 1.831 33.493 1.00 56.19 237 ILE A CA 1
ATOM 1890 C C . ILE A 1 237 ? -30.872 2.395 34.268 1.00 56.19 237 ILE A C 1
ATOM 1892 O O . ILE A 1 237 ? -31.937 1.785 34.340 1.00 56.19 237 ILE A O 1
ATOM 1896 N N . VAL A 1 238 ? -30.645 3.525 34.929 1.00 53.12 238 VAL A N 1
ATOM 1897 C CA . VAL A 1 238 ? -31.701 4.302 35.564 1.00 53.12 238 VAL A CA 1
ATOM 1898 C C . VAL A 1 238 ? -32.352 5.089 34.428 1.00 53.12 238 VAL A C 1
ATOM 1900 O O . VAL A 1 238 ? -31.775 6.064 33.953 1.00 53.12 238 VAL A O 1
ATOM 1903 N N . ASP A 1 239 ? -33.499 4.612 33.942 1.00 49.69 239 ASP A N 1
ATOM 1904 C CA . ASP A 1 239 ? -34.325 5.251 32.902 1.00 49.69 239 ASP A CA 1
ATOM 1905 C C . ASP A 1 239 ? -35.032 6.515 33.435 1.00 49.69 239 ASP A C 1
ATOM 1907 O O . ASP A 1 239 ? -36.245 6.661 33.329 1.00 49.69 239 ASP A O 1
ATOM 1911 N N . ASP A 1 240 ? -34.280 7.442 34.025 1.00 56.03 240 ASP A N 1
ATOM 1912 C CA . ASP A 1 240 ? -34.794 8.726 34.497 1.00 56.03 240 ASP A CA 1
ATOM 1913 C C . ASP A 1 240 ? -33.843 9.846 34.060 1.00 56.03 240 ASP A C 1
ATOM 1915 O O . ASP A 1 240 ? -32.835 10.079 34.717 1.00 56.03 240 ASP A O 1
ATOM 1919 N N . ILE A 1 241 ? -34.170 10.509 32.944 1.00 51.94 241 ILE A N 1
ATOM 1920 C CA . ILE A 1 241 ? -33.938 11.930 32.587 1.00 51.94 241 ILE A CA 1
ATOM 1921 C C . ILE A 1 241 ? -34.700 12.121 31.257 1.00 51.94 241 ILE A C 1
ATOM 1923 O O . ILE A 1 241 ? -34.289 11.613 30.220 1.00 51.94 241 ILE A O 1
ATOM 1927 N N . VAL A 1 242 ? -35.976 12.516 31.301 1.00 46.28 242 VAL A N 1
ATOM 1928 C CA . VAL A 1 242 ? -36.503 13.891 31.418 1.00 46.28 242 VAL A CA 1
ATOM 1929 C C . VAL A 1 242 ? -36.304 14.689 30.130 1.00 46.28 242 VAL A C 1
ATOM 1931 O O . VAL A 1 242 ? -35.189 15.034 29.753 1.00 46.28 242 VAL A O 1
ATOM 1934 N N . ASP A 1 243 ? -37.449 14.989 29.514 1.00 52.00 243 ASP A N 1
ATOM 1935 C CA . ASP A 1 243 ? -37.674 15.971 28.460 1.00 52.00 243 ASP A CA 1
ATOM 1936 C C . ASP A 1 243 ? -36.831 17.242 28.668 1.00 52.00 243 ASP A C 1
ATOM 1938 O O . ASP A 1 243 ? -37.116 18.054 29.551 1.00 52.00 243 ASP A O 1
ATOM 1942 N N . SER A 1 244 ? -35.820 17.450 27.826 1.00 50.59 244 SER A N 1
ATOM 1943 C CA . SER A 1 244 ? -35.212 18.764 27.629 1.00 50.59 244 SER A CA 1
ATOM 1944 C C . SER A 1 244 ? -35.262 19.112 26.147 1.00 50.59 244 SER A C 1
ATOM 1946 O O . SER A 1 244 ? -34.552 18.534 25.329 1.00 50.59 244 SER A O 1
ATOM 1948 N N . GLU A 1 245 ? -36.203 20.002 25.857 1.00 49.28 245 GLU A N 1
ATOM 1949 C CA . GLU A 1 245 ? -36.334 20.924 24.731 1.00 49.28 245 GLU A CA 1
ATOM 1950 C C . GLU A 1 245 ? -35.295 20.788 23.599 1.00 49.28 245 GLU A C 1
ATOM 1952 O O . GLU A 1 245 ? -34.107 21.060 23.751 1.00 49.28 245 GLU A O 1
ATOM 1957 N N . ASN A 1 246 ? -35.812 20.407 22.426 1.00 45.94 246 ASN A N 1
ATOM 1958 C CA . ASN A 1 246 ? -35.186 20.585 21.118 1.00 45.94 246 ASN A CA 1
ATOM 1959 C C . ASN A 1 246 ? -34.888 22.076 20.878 1.00 45.94 246 ASN A C 1
ATOM 1961 O O . ASN A 1 246 ? -35.737 22.791 20.344 1.00 45.94 246 ASN A O 1
ATOM 1965 N N . ASP A 1 247 ? -33.678 22.521 21.200 1.00 52.44 247 ASP A N 1
ATOM 1966 C CA . ASP A 1 247 ? -33.088 23.683 20.542 1.00 52.44 247 ASP A CA 1
ATOM 1967 C C . ASP A 1 247 ? -32.478 23.211 19.220 1.00 52.44 247 ASP A C 1
ATOM 1969 O O . ASP A 1 247 ? -31.430 22.563 19.157 1.00 52.44 247 ASP A O 1
ATOM 1973 N N . SER A 1 248 ? -33.202 23.491 18.139 1.00 52.69 248 SER A N 1
ATOM 1974 C CA . SER A 1 248 ? -32.747 23.298 16.770 1.00 52.69 248 SER A CA 1
ATOM 1975 C C . SER A 1 248 ? -31.505 24.154 16.524 1.00 52.69 248 SER A C 1
ATOM 1977 O O . SER A 1 248 ? -31.612 25.371 16.369 1.00 52.69 248 SER A O 1
ATOM 1979 N N . ILE A 1 249 ? -30.338 23.518 16.455 1.00 53.25 249 ILE A N 1
ATOM 1980 C CA . ILE A 1 249 ? -29.160 24.112 15.822 1.00 53.25 249 ILE A CA 1
ATOM 1981 C C . ILE A 1 249 ? -29.546 24.355 14.361 1.00 53.25 249 ILE A C 1
ATOM 1983 O O . ILE A 1 249 ? -29.837 23.411 13.624 1.00 53.25 249 ILE A O 1
ATOM 1987 N N . GLY A 1 250 ? -29.658 25.629 13.987 1.00 52.38 250 GLY A N 1
ATOM 1988 C CA . GLY A 1 250 ? -30.025 26.038 12.639 1.00 52.38 250 GLY A CA 1
ATOM 1989 C C . GLY A 1 250 ? -28.983 25.553 11.638 1.00 52.38 250 GLY A C 1
ATOM 1990 O O . GLY A 1 250 ? -27.784 25.643 11.886 1.00 52.38 250 GLY A O 1
ATOM 1991 N N . GLU A 1 251 ? -29.444 25.058 10.490 1.00 59.09 251 GLU A N 1
ATOM 1992 C CA . GLU A 1 251 ? -28.598 24.580 9.385 1.00 59.09 251 GLU A CA 1
ATOM 1993 C C . GLU A 1 251 ? -27.598 25.643 8.872 1.00 59.09 251 GLU A C 1
ATOM 1995 O O . GLU A 1 251 ? -26.651 25.304 8.167 1.00 59.09 251 GLU A O 1
ATOM 2000 N N . GLU A 1 252 ? -27.758 26.912 9.263 1.00 61.47 252 GLU A N 1
ATOM 2001 C CA . GLU A 1 252 ? -26.891 28.026 8.865 1.00 61.47 252 GLU A CA 1
ATOM 2002 C C . GLU A 1 252 ? -25.470 27.959 9.470 1.00 61.47 252 GLU A C 1
ATOM 2004 O O . GLU A 1 252 ? -24.525 28.393 8.812 1.00 61.47 252 GLU A O 1
ATOM 2009 N N . ASP A 1 253 ? -25.269 27.341 10.643 1.00 60.75 253 ASP A N 1
ATOM 2010 C CA . ASP A 1 253 ? -23.945 27.309 11.305 1.00 60.75 253 ASP A CA 1
ATOM 2011 C C . ASP A 1 253 ? -22.974 26.282 10.686 1.00 60.75 253 ASP A C 1
ATOM 2013 O O . ASP A 1 253 ? -21.751 26.392 10.809 1.00 60.75 253 ASP A O 1
ATOM 2017 N N . ILE A 1 254 ? -23.497 25.270 9.987 1.00 64.88 254 ILE A N 1
ATOM 2018 C CA . ILE A 1 254 ? -22.677 24.214 9.372 1.00 64.88 254 ILE A CA 1
ATOM 2019 C C . ILE A 1 254 ? -22.019 24.712 8.078 1.00 64.88 254 ILE A C 1
ATOM 2021 O O . ILE A 1 254 ? -20.859 24.391 7.806 1.00 64.88 254 ILE A O 1
ATOM 2025 N N . ASP A 1 255 ? -22.721 25.533 7.297 1.00 67.12 255 ASP A N 1
ATOM 2026 C CA . ASP A 1 255 ? -22.215 26.053 6.023 1.00 67.12 255 ASP A CA 1
ATOM 2027 C C . ASP A 1 255 ? -21.099 27.095 6.207 1.00 67.12 255 ASP A C 1
ATOM 2029 O O . ASP A 1 255 ? -20.185 27.180 5.378 1.00 67.12 255 ASP A O 1
ATOM 2033 N N . GLU A 1 256 ? -21.128 27.865 7.300 1.00 70.06 256 GLU A N 1
ATOM 2034 C CA . GLU A 1 256 ? -20.066 28.822 7.628 1.00 70.06 256 GLU A CA 1
ATOM 2035 C C . GLU A 1 256 ? -18.767 28.101 8.030 1.00 70.06 256 GLU A C 1
ATOM 2037 O O . GLU A 1 256 ? -17.693 28.421 7.509 1.00 70.06 256 GLU A O 1
ATOM 2042 N N . TYR A 1 257 ? -18.867 27.034 8.831 1.00 67.62 257 TYR A N 1
ATOM 2043 C CA . TYR A 1 257 ? -17.717 26.216 9.231 1.00 67.62 257 TYR A CA 1
ATOM 2044 C C . TYR A 1 257 ? -17.059 25.481 8.047 1.00 67.62 257 TYR A C 1
ATOM 2046 O O . TYR A 1 257 ? -15.830 25.395 7.946 1.00 67.62 257 TYR A O 1
ATOM 2054 N N . LEU A 1 258 ? -17.860 24.975 7.101 1.00 68.50 258 LEU A N 1
ATOM 2055 C CA . LEU A 1 258 ? -17.347 24.293 5.906 1.00 68.50 258 LEU A CA 1
ATOM 2056 C C . LEU A 1 258 ? -16.615 25.252 4.949 1.00 68.50 258 LEU A C 1
ATOM 2058 O O . LEU A 1 258 ? -15.620 24.855 4.331 1.00 68.50 258 LEU A O 1
ATOM 2062 N N . LYS A 1 259 ? -17.044 26.520 4.882 1.00 74.50 259 LYS A N 1
ATOM 2063 C CA . LYS A 1 259 ? -16.373 27.576 4.106 1.00 74.50 259 LYS A CA 1
ATOM 2064 C C . LYS A 1 259 ? -15.021 27.976 4.685 1.00 74.50 259 LYS A C 1
ATOM 2066 O O . LYS A 1 259 ? -14.072 28.123 3.914 1.00 74.50 259 LYS A O 1
ATOM 2071 N N . GLU A 1 260 ? -14.905 28.128 6.005 1.00 73.31 260 GLU A N 1
ATOM 2072 C CA . GLU A 1 260 ? -13.615 28.440 6.645 1.00 73.31 260 GLU A CA 1
ATOM 2073 C C . GLU A 1 260 ? -12.573 27.335 6.419 1.00 73.31 260 GLU A C 1
ATOM 2075 O O . GLU A 1 260 ? -11.383 27.615 6.276 1.00 73.31 260 GLU A O 1
ATOM 2080 N N . CYS A 1 261 ? -13.019 26.083 6.294 1.00 68.81 261 CYS A N 1
ATOM 2081 C CA . CYS A 1 261 ? -12.151 24.931 6.052 1.00 68.81 261 CYS A CA 1
ATOM 2082 C C . CYS A 1 261 ? -11.796 24.697 4.567 1.00 68.81 261 CYS A C 1
ATOM 2084 O O . CYS A 1 261 ? -11.110 23.723 4.253 1.00 68.81 261 CYS A O 1
ATOM 2086 N N . GLY A 1 262 ? -12.231 25.567 3.646 1.00 61.28 262 GLY A N 1
ATOM 2087 C CA . GLY A 1 262 ? -11.889 25.482 2.221 1.00 61.28 262 GLY A CA 1
ATOM 2088 C C . GLY A 1 262 ? -12.645 24.406 1.431 1.00 61.28 262 GLY A C 1
ATOM 2089 O O . GLY A 1 262 ? -12.172 23.993 0.371 1.00 61.28 262 GLY A O 1
ATOM 2090 N N . TYR A 1 263 ? -13.803 23.952 1.919 1.00 62.88 263 TYR A N 1
ATOM 2091 C CA . TYR A 1 263 ? -14.654 23.000 1.205 1.00 62.88 263 TYR A CA 1
ATOM 2092 C C . TYR A 1 263 ? -15.780 23.730 0.460 1.00 62.88 263 TYR A C 1
ATOM 2094 O O . TYR A 1 263 ? -16.522 24.520 1.038 1.00 62.88 263 TYR A O 1
ATOM 2102 N N . GLU A 1 264 ? -15.927 23.459 -0.839 1.00 59.38 264 GLU A N 1
ATOM 2103 C CA . GLU A 1 264 ? -17.092 23.911 -1.607 1.00 59.38 264 GLU A CA 1
ATOM 2104 C C . GLU A 1 264 ? -18.299 23.026 -1.265 1.00 59.38 264 GLU A C 1
ATOM 2106 O O . GLU A 1 264 ? -18.245 21.801 -1.416 1.00 59.38 264 GLU A O 1
ATOM 2111 N N . SER A 1 265 ? -19.391 23.638 -0.795 1.00 54.59 265 SER A N 1
ATOM 2112 C CA . SER A 1 265 ? -20.629 22.922 -0.494 1.00 54.59 265 SER A CA 1
ATOM 2113 C C . SER A 1 265 ? -21.239 22.358 -1.781 1.00 54.59 265 SER A C 1
ATOM 2115 O O . SER A 1 265 ? -21.521 23.068 -2.749 1.00 54.59 265 SER A O 1
ATOM 2117 N N . MET A 1 266 ? -21.420 21.038 -1.817 1.00 51.91 266 MET A N 1
ATOM 2118 C CA . MET A 1 266 ? -22.030 20.343 -2.945 1.00 51.91 266 MET A CA 1
ATOM 2119 C C . MET A 1 266 ? -23.527 20.201 -2.661 1.00 51.91 266 MET A C 1
ATOM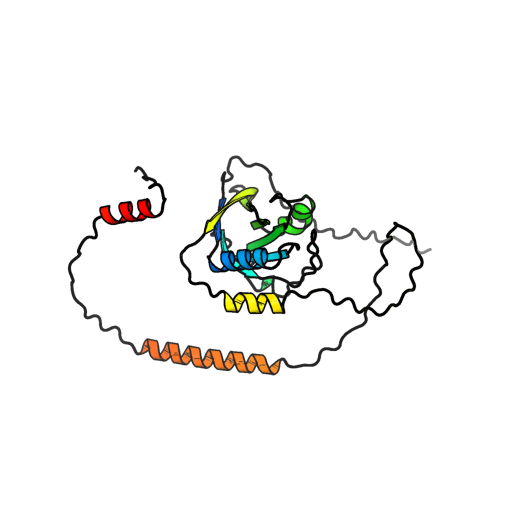 2121 O O . MET A 1 266 ? -23.944 19.311 -1.923 1.00 51.91 266 MET A O 1
ATOM 2125 N N . VAL A 1 267 ? -24.336 21.101 -3.224 1.00 58.09 267 VAL A N 1
ATOM 2126 C CA . VAL A 1 267 ? -25.802 21.038 -3.130 1.00 58.09 267 VAL A CA 1
ATOM 2127 C C . VAL A 1 267 ? -26.284 19.782 -3.856 1.00 58.09 267 VAL A C 1
ATOM 2129 O O . VAL A 1 267 ? -26.202 19.689 -5.083 1.00 58.09 267 VAL A O 1
ATOM 2132 N N . ILE A 1 268 ? -26.784 18.802 -3.105 1.00 53.56 268 ILE A N 1
ATOM 2133 C CA . ILE A 1 268 ? -27.451 17.630 -3.673 1.00 53.56 268 ILE A CA 1
ATOM 2134 C C . ILE A 1 268 ? -28.895 18.048 -3.964 1.00 53.56 268 ILE A C 1
ATOM 2136 O O . ILE A 1 268 ? -29.734 18.085 -3.070 1.00 53.56 268 ILE A O 1
ATOM 2140 N N . GLY A 1 269 ? -29.166 18.431 -5.213 1.00 51.41 269 GLY A N 1
ATOM 2141 C CA . GLY A 1 269 ? -30.524 18.714 -5.675 1.00 51.41 269 GLY A CA 1
ATOM 2142 C C . GLY A 1 269 ? -31.381 17.446 -5.669 1.00 51.41 269 GLY A C 1
ATOM 2143 O O . GLY A 1 269 ? -30.976 16.435 -6.250 1.00 51.41 269 GLY A O 1
ATOM 2144 N N . GLY A 1 270 ? -32.532 17.518 -4.995 1.00 45.81 270 GLY A N 1
ATOM 2145 C CA . GLY A 1 270 ? -33.635 16.558 -5.110 1.00 45.81 270 GLY A CA 1
ATOM 2146 C C . GLY A 1 270 ? -34.490 16.784 -6.350 1.00 45.81 270 GLY A C 1
ATOM 2147 O O . GLY A 1 270 ? -34.464 17.911 -6.897 1.00 45.81 270 GLY A O 1
#

Organism: NCBI:txid1070528

Radius of gyration: 27.15 Å; Cα contacts (8 Å, |Δi|>4): 321; chains: 1; bounding box: 83×86×62 Å

Foldseek 3Di:
DDDDDDDPCPDPDDDPPAFEDQDDPQDDQEAAAEEEPQAVLLVVVCCVVCLQKKAKWFFADDQVNNYGDHIGGFQWDIHSPDTHDGDDPCPVVTRGQFMEMEHRPDDQDQDPCCVVPGHVVHQWYWYDYPVDIWIWGFDQGPVRHTYIHTYDYDYDHPDDYDNPVSVVVVVVRDDDDDDDPPDPDPDDDDDDDDDDDDDDDDDDDDDDDDPVVVVVVVVVVVVVVVVVVVVVVPPDPPPDDDDDDDPDPDPVVVVVVCVVVPHDDDDPDD